Protein AF-A0A853ELP7-F1 (afdb_monomer)

Foldseek 3Di:
DDDDDPPDDPDQDQLVVLVVQLQVCLLVVVLVSNLVQADQFEWEAFLPDIAGGSVRVSVVSCVQCVPDDNQQQHKDFPDKDAAQVSQKMWTWIAGSQQWIKIKMFGDDPNHTRYIYIGTQGHDPDDPPDDPPPPDDQADLAKKKKWDKWFAPDVQLLVLCVVCVVVLLVVLVPQPFWPDWDWADDPPSRMIITITMGRHPVSVVVSVNVCSVDPNNVSNVVIHHPMDIDSHYDDDDDDPDDDDDDDDDDDDDDDDDDDDDDDDDDDPDPTDDD

Organism: NCBI:txid131109

Secondary structure (DSSP, 8-state):
--PPP--PPPPPPPHHHHHHHHHHHHHHT-HHHHHHTEEEEEEEEETTEEEESHHHHHHHHHHHHTT--TTTS-EEEEEEEE-TTSSEEEEEEEETTSEEEEEEEEEETTEEEEEEEEEEEE-----------SSS---TT-EEEEEEEE-SSHHHHHHHHHHHHHHHHHHHTSTTEEEEEEEE-SSTTEEEEEEEESSHHHHHHHHHHHHHSTHHHHTTTSEEEEEEE---PPPPPPPP--PPP------------PPPPPP----------

Mean predicted aligned error: 14.13 Å

Structure (mmCIF, N/CA/C/O backbone):
data_AF-A0A853ELP7-F1
#
_entry.id   AF-A0A853ELP7-F1
#
loop_
_atom_site.group_PDB
_atom_site.id
_atom_site.type_symbol
_atom_site.label_atom_id
_atom_site.label_alt_id
_atom_site.label_comp_id
_atom_site.label_asym_id
_atom_site.label_entity_id
_atom_site.label_seq_id
_atom_site.pdbx_PDB_ins_code
_atom_site.Cartn_x
_atom_site.Cartn_y
_atom_site.Cartn_z
_atom_site.occupancy
_atom_site.B_iso_or_equiv
_atom_site.auth_seq_id
_atom_site.auth_comp_id
_atom_site.auth_asym_id
_atom_site.auth_atom_id
_atom_site.pdbx_PDB_model_num
ATOM 1 N N . MET A 1 1 ? 35.596 -23.361 -41.566 1.00 39.16 1 MET A N 1
ATOM 2 C CA . MET A 1 1 ? 34.738 -23.694 -40.412 1.00 39.16 1 MET A CA 1
ATOM 3 C C . MET A 1 1 ? 34.966 -22.621 -39.365 1.00 39.16 1 MET A C 1
ATOM 5 O O . MET A 1 1 ? 35.951 -22.683 -38.646 1.00 39.16 1 MET A O 1
ATOM 9 N N . THR A 1 2 ? 34.142 -21.579 -39.369 1.00 35.91 2 THR A N 1
ATOM 10 C CA . THR A 1 2 ? 34.216 -20.472 -38.409 1.00 35.91 2 THR A CA 1
ATOM 11 C C . THR A 1 2 ? 33.105 -20.703 -37.395 1.00 35.91 2 THR A C 1
ATOM 13 O O . THR A 1 2 ? 31.931 -20.688 -37.756 1.00 35.91 2 THR A O 1
ATOM 16 N N . SER A 1 3 ? 33.486 -21.019 -36.158 1.00 33.31 3 SER A N 1
ATOM 17 C CA . SER A 1 3 ? 32.554 -21.233 -35.053 1.00 33.31 3 SER A CA 1
ATOM 18 C C . SER A 1 3 ? 31.931 -19.892 -34.674 1.00 33.31 3 SER A C 1
ATOM 20 O O . SER A 1 3 ? 32.649 -18.972 -34.288 1.00 33.31 3 SER A O 1
ATOM 22 N N . ALA A 1 4 ? 30.611 -19.772 -34.813 1.00 37.00 4 ALA A N 1
ATOM 23 C CA . ALA A 1 4 ? 29.868 -18.641 -34.280 1.00 37.00 4 ALA A CA 1
ATOM 24 C C . ALA A 1 4 ? 29.898 -18.720 -32.748 1.00 37.00 4 ALA A C 1
ATOM 26 O O . ALA A 1 4 ? 29.577 -19.759 -32.171 1.00 37.00 4 ALA A O 1
ATOM 27 N N . ALA A 1 5 ? 30.327 -17.637 -32.102 1.00 37.34 5 ALA A N 1
ATOM 28 C CA . ALA A 1 5 ? 30.176 -17.473 -30.669 1.00 37.34 5 ALA A CA 1
ATOM 29 C C . ALA A 1 5 ? 28.680 -17.354 -30.366 1.00 37.34 5 ALA A C 1
ATOM 31 O O . ALA A 1 5 ? 28.011 -16.441 -30.851 1.00 37.34 5 ALA A O 1
ATOM 32 N N . THR A 1 6 ? 28.156 -18.300 -29.596 1.00 34.22 6 THR A N 1
ATOM 33 C CA . THR A 1 6 ? 26.817 -18.219 -29.024 1.00 34.22 6 THR A CA 1
ATOM 34 C C . THR A 1 6 ? 26.806 -17.045 -28.051 1.00 34.22 6 THR A C 1
ATOM 36 O O . THR A 1 6 ? 27.344 -17.144 -26.951 1.00 34.22 6 THR A O 1
ATOM 39 N N . THR A 1 7 ? 26.241 -15.913 -28.466 1.00 34.28 7 THR A N 1
ATOM 40 C CA . THR A 1 7 ? 25.894 -14.823 -27.555 1.00 34.28 7 THR A CA 1
ATOM 41 C C . THR A 1 7 ? 24.811 -15.353 -26.622 1.00 34.28 7 THR A C 1
ATOM 43 O O . THR A 1 7 ? 23.655 -15.493 -27.015 1.00 34.28 7 THR A O 1
ATOM 46 N N . SER A 1 8 ? 25.199 -15.726 -25.405 1.00 34.41 8 SER A N 1
ATOM 47 C CA . SER A 1 8 ? 24.260 -15.973 -24.317 1.00 34.41 8 SER A CA 1
ATOM 48 C C . SER A 1 8 ? 23.460 -14.693 -24.082 1.00 34.41 8 SER A C 1
ATOM 50 O O . SER A 1 8 ? 24.053 -13.627 -23.898 1.00 34.41 8 SER A O 1
ATOM 52 N N . ALA A 1 9 ? 22.131 -14.796 -24.130 1.00 37.19 9 ALA A N 1
ATOM 53 C CA . ALA A 1 9 ? 21.238 -13.717 -23.729 1.00 37.19 9 ALA A CA 1
ATOM 54 C C . ALA A 1 9 ? 21.608 -13.246 -22.308 1.00 37.19 9 ALA A C 1
ATOM 56 O O . ALA A 1 9 ? 22.022 -14.085 -21.501 1.00 37.19 9 ALA A O 1
ATOM 57 N N . PRO A 1 10 ? 21.507 -11.940 -21.997 1.00 37.66 10 PRO A N 1
ATOM 58 C CA . PRO A 1 10 ? 21.734 -11.470 -20.639 1.00 37.66 10 PRO A CA 1
ATOM 59 C C . PRO A 1 10 ? 20.773 -12.208 -19.705 1.00 37.66 10 PRO A C 1
ATOM 61 O O . PRO A 1 10 ? 19.565 -12.227 -19.942 1.00 37.66 10 PRO A O 1
ATOM 64 N N . THR A 1 11 ? 21.321 -12.857 -18.679 1.00 42.28 11 THR A N 1
ATOM 65 C CA . THR A 1 11 ? 20.543 -13.373 -17.553 1.00 42.28 11 THR A CA 1
ATOM 66 C C . THR A 1 11 ? 19.727 -12.202 -17.012 1.00 42.28 11 THR A C 1
ATOM 68 O O . THR A 1 11 ? 20.311 -11.176 -16.665 1.00 42.28 11 THR A O 1
ATOM 71 N N . SER A 1 12 ? 18.396 -12.306 -17.022 1.00 54.56 12 SER A N 1
ATOM 72 C CA . SER A 1 12 ? 17.534 -11.289 -16.422 1.00 54.56 12 SER A CA 1
ATOM 73 C C . SER A 1 12 ? 17.956 -11.116 -14.966 1.00 54.56 12 SER A C 1
ATOM 75 O O . SER A 1 12 ? 17.992 -12.108 -14.237 1.00 54.56 12 SER A O 1
ATOM 77 N N . ALA A 1 13 ? 18.320 -9.896 -14.570 1.00 60.78 13 ALA A N 1
ATOM 78 C CA . ALA A 1 13 ? 18.604 -9.583 -13.174 1.00 60.78 13 ALA A CA 1
ATOM 79 C C . ALA A 1 13 ? 17.407 -9.998 -12.311 1.00 60.78 13 ALA A C 1
ATOM 81 O O . ALA A 1 13 ? 16.256 -9.873 -12.751 1.00 60.78 13 ALA A O 1
ATOM 82 N N . ALA A 1 14 ? 17.680 -10.519 -11.116 1.00 73.62 14 ALA A N 1
ATOM 83 C CA . ALA A 1 14 ? 16.609 -10.910 -10.212 1.00 73.62 14 ALA A CA 1
ATOM 84 C C . ALA A 1 14 ? 15.784 -9.654 -9.855 1.00 73.62 14 ALA A C 1
ATOM 86 O O . ALA A 1 14 ? 16.357 -8.585 -9.645 1.00 73.62 14 ALA A O 1
ATOM 87 N N . PRO A 1 15 ? 14.450 -9.729 -9.775 1.00 77.12 15 PRO A N 1
ATOM 88 C CA . PRO A 1 15 ? 13.584 -8.599 -9.435 1.00 77.12 15 PRO A CA 1
ATOM 89 C C . PRO A 1 15 ? 13.995 -7.824 -8.177 1.00 77.12 15 PRO A C 1
ATOM 91 O O . PRO A 1 15 ? 13.886 -6.601 -8.165 1.00 77.12 15 PRO A O 1
ATOM 94 N N . LEU A 1 16 ? 14.566 -8.487 -7.166 1.00 76.19 16 LEU A N 1
ATOM 95 C CA . LEU A 1 16 ? 15.151 -7.805 -6.004 1.00 76.19 16 LEU A CA 1
ATOM 96 C C . LEU A 1 16 ? 16.396 -6.968 -6.346 1.00 76.19 16 LEU A C 1
ATOM 98 O O . LEU A 1 16 ? 16.532 -5.874 -5.817 1.00 76.19 16 LEU A O 1
ATOM 102 N N . GLU A 1 17 ? 17.260 -7.410 -7.263 1.00 84.38 17 GLU A N 1
ATOM 103 C CA . GLU A 1 17 ? 18.430 -6.629 -7.707 1.00 84.38 17 GLU A CA 1
ATOM 104 C C . GLU A 1 17 ? 18.007 -5.359 -8.461 1.00 84.38 17 GLU A C 1
ATOM 106 O O . GLU A 1 17 ? 18.649 -4.314 -8.353 1.00 84.38 17 GLU A O 1
ATOM 111 N N . ILE A 1 18 ? 16.907 -5.437 -9.217 1.00 85.88 18 ILE A N 1
ATOM 112 C CA . ILE A 1 18 ? 16.335 -4.283 -9.925 1.00 85.88 18 ILE A CA 1
ATOM 113 C C . ILE A 1 18 ? 15.770 -3.277 -8.929 1.00 85.88 18 ILE A C 1
ATOM 115 O O . ILE A 1 18 ? 15.974 -2.077 -9.099 1.00 85.88 18 ILE A O 1
ATOM 119 N N . LEU A 1 19 ? 15.093 -3.754 -7.883 1.00 86.12 19 LEU A N 1
ATOM 120 C CA . LEU A 1 19 ? 14.586 -2.893 -6.820 1.00 86.12 19 LEU A CA 1
ATOM 121 C C . LEU A 1 19 ? 15.711 -2.293 -5.980 1.00 86.12 19 LEU A C 1
ATOM 123 O O . LEU A 1 19 ? 15.657 -1.106 -5.686 1.00 86.12 19 LEU A O 1
ATOM 127 N N . ASP A 1 20 ? 16.768 -3.046 -5.677 1.00 86.94 20 ASP A N 1
ATOM 128 C CA . ASP A 1 20 ? 17.953 -2.503 -5.006 1.00 86.94 20 ASP A CA 1
ATOM 129 C C . ASP A 1 20 ? 18.568 -1.354 -5.822 1.00 86.94 20 ASP A C 1
ATOM 131 O O . ASP A 1 20 ? 18.833 -0.278 -5.283 1.00 86.94 20 ASP A O 1
ATOM 135 N N . ALA A 1 21 ? 18.732 -1.536 -7.139 1.00 88.94 21 ALA A N 1
ATOM 136 C CA . ALA A 1 21 ? 19.232 -0.487 -8.028 1.00 88.94 21 ALA A CA 1
ATOM 137 C C . ALA A 1 21 ? 18.281 0.721 -8.106 1.00 88.94 21 ALA A C 1
ATOM 139 O O . ALA A 1 21 ? 18.737 1.867 -8.049 1.00 88.94 21 ALA A O 1
ATOM 140 N N . LEU A 1 22 ? 16.971 0.471 -8.201 1.00 91.75 22 LEU A N 1
ATOM 141 C CA . LEU A 1 22 ? 15.935 1.503 -8.205 1.00 91.75 22 LEU A CA 1
ATOM 142 C C . LEU A 1 22 ? 15.987 2.335 -6.917 1.00 91.75 22 LEU A C 1
ATOM 144 O O . LEU A 1 22 ? 16.034 3.561 -6.990 1.00 91.75 22 LEU A O 1
ATOM 148 N N . PHE A 1 23 ? 16.030 1.687 -5.751 1.00 90.81 23 PHE A N 1
ATOM 149 C CA . PHE A 1 23 ? 16.000 2.346 -4.445 1.00 90.81 23 PHE A CA 1
ATOM 150 C C . PHE A 1 23 ? 17.295 3.067 -4.107 1.00 90.81 23 PHE A C 1
ATOM 152 O O . PHE A 1 23 ? 17.252 4.128 -3.484 1.00 90.81 23 PHE A O 1
ATOM 159 N N . GLU A 1 24 ? 18.449 2.529 -4.502 1.00 90.31 24 GLU A N 1
ATOM 160 C CA . GLU A 1 24 ? 19.722 3.244 -4.386 1.00 90.31 24 GLU A CA 1
ATOM 161 C C . GLU A 1 24 ? 19.703 4.511 -5.244 1.00 90.31 24 GLU A C 1
ATOM 163 O O . GLU A 1 24 ? 20.002 5.602 -4.748 1.00 90.31 24 GLU A O 1
ATOM 168 N N . ALA A 1 25 ? 19.270 4.398 -6.505 1.00 91.25 25 ALA A N 1
ATOM 169 C CA . ALA A 1 25 ? 19.142 5.542 -7.399 1.00 91.25 25 ALA A CA 1
ATOM 170 C C . ALA A 1 25 ? 18.138 6.571 -6.861 1.00 91.25 25 ALA A C 1
ATOM 172 O O . ALA A 1 25 ? 18.422 7.772 -6.850 1.00 91.25 25 ALA A O 1
ATOM 173 N N . GLU A 1 26 ? 16.995 6.116 -6.348 1.00 91.19 26 GLU A N 1
ATOM 174 C CA . GLU A 1 26 ? 15.996 6.984 -5.745 1.00 91.19 26 GLU A CA 1
ATOM 175 C C . GLU A 1 26 ? 16.557 7.704 -4.526 1.00 91.19 26 GLU A C 1
ATOM 177 O O . GLU A 1 26 ? 16.551 8.933 -4.503 1.00 91.19 26 GLU A O 1
ATOM 182 N N . ASN A 1 27 ? 17.104 6.985 -3.546 1.00 87.81 27 ASN A N 1
ATOM 183 C CA . ASN A 1 27 ? 17.685 7.566 -2.337 1.00 87.81 27 ASN A CA 1
ATOM 184 C C . ASN A 1 27 ? 18.850 8.526 -2.632 1.00 87.81 27 ASN A C 1
ATOM 186 O O . ASN A 1 27 ? 19.061 9.488 -1.884 1.00 87.81 27 ASN A O 1
ATOM 190 N N . ALA A 1 28 ? 19.619 8.278 -3.696 1.00 89.88 28 ALA A N 1
ATOM 191 C CA . ALA A 1 28 ? 20.679 9.160 -4.184 1.00 89.88 28 ALA A CA 1
ATOM 192 C C . ALA A 1 28 ? 20.157 10.348 -5.012 1.00 89.88 28 ALA A C 1
ATOM 194 O O . ALA A 1 28 ? 20.920 11.268 -5.310 1.00 89.88 28 ALA A O 1
ATOM 195 N N . ARG A 1 29 ? 18.865 10.347 -5.369 1.00 90.38 29 ARG A N 1
ATOM 196 C CA . ARG A 1 29 ? 18.237 11.286 -6.313 1.00 90.38 29 ARG A CA 1
ATOM 197 C C . ARG A 1 29 ? 18.915 11.268 -7.686 1.00 90.38 29 ARG A C 1
ATOM 199 O O . ARG A 1 29 ? 18.911 12.271 -8.405 1.00 90.38 29 ARG A O 1
ATOM 206 N N . ASP A 1 30 ? 19.471 10.119 -8.060 1.00 93.69 30 ASP A N 1
ATOM 207 C CA . ASP A 1 30 ? 20.011 9.859 -9.386 1.00 93.69 30 ASP A CA 1
ATOM 208 C C . ASP A 1 30 ? 18.866 9.488 -10.332 1.00 93.69 30 ASP A C 1
ATOM 210 O O . ASP A 1 30 ? 18.506 8.332 -10.546 1.00 93.69 30 ASP A O 1
ATOM 214 N N . TRP A 1 31 ? 18.255 10.523 -10.896 1.00 93.69 31 TRP A N 1
ATOM 215 C CA . TRP A 1 31 ? 17.110 10.379 -11.787 1.00 93.69 31 TRP A CA 1
ATOM 216 C C . TRP A 1 31 ? 17.433 9.692 -13.113 1.00 93.69 31 TRP A C 1
ATOM 218 O O . TRP A 1 31 ? 16.509 9.238 -13.785 1.00 93.69 31 TRP A O 1
ATOM 228 N N . GLU A 1 32 ? 18.700 9.679 -13.525 1.00 95.19 32 GLU A N 1
ATOM 229 C CA . GLU A 1 32 ? 19.124 9.014 -14.755 1.00 95.19 32 GLU A CA 1
ATOM 230 C C . GLU A 1 32 ? 19.253 7.510 -14.514 1.00 95.19 32 GLU A C 1
ATOM 232 O O . GLU A 1 32 ? 18.651 6.727 -15.252 1.00 95.19 32 GLU A O 1
ATOM 237 N N . ALA A 1 33 ? 19.931 7.117 -13.431 1.00 93.12 33 ALA A N 1
ATOM 238 C CA . ALA A 1 33 ? 20.008 5.722 -13.006 1.00 93.12 33 ALA A CA 1
ATOM 239 C C . ALA A 1 33 ? 18.621 5.149 -12.671 1.00 93.12 33 ALA A C 1
ATOM 241 O O . ALA A 1 33 ? 18.291 4.042 -13.097 1.00 93.12 33 ALA A O 1
ATOM 242 N N . LEU A 1 34 ? 17.765 5.931 -12.003 1.00 94.19 34 LEU A N 1
ATOM 243 C CA . LEU A 1 34 ? 16.391 5.527 -11.710 1.00 94.19 34 LEU A CA 1
ATOM 244 C C . LEU A 1 34 ? 15.602 5.288 -13.001 1.00 94.19 34 LEU A C 1
ATOM 246 O O . LEU A 1 34 ? 14.959 4.255 -13.148 1.00 94.19 34 LEU A O 1
ATOM 250 N N . ALA A 1 35 ? 15.685 6.206 -13.971 1.00 95.00 35 ALA A N 1
ATOM 251 C CA . ALA A 1 35 ? 14.987 6.062 -15.248 1.00 95.00 35 ALA A CA 1
ATOM 252 C C . ALA A 1 35 ? 15.437 4.824 -16.040 1.00 95.00 35 ALA A C 1
ATOM 254 O O . ALA A 1 35 ? 14.626 4.252 -16.768 1.00 95.00 35 ALA A O 1
ATOM 255 N N . ALA A 1 36 ? 16.700 4.409 -15.901 1.00 95.50 36 ALA A N 1
ATOM 256 C CA . ALA A 1 36 ? 17.236 3.213 -16.547 1.00 95.50 36 ALA A CA 1
ATOM 257 C C . ALA A 1 36 ? 16.626 1.909 -16.004 1.00 95.50 36 ALA A C 1
ATOM 259 O O . ALA A 1 36 ? 16.637 0.904 -16.708 1.00 95.50 36 ALA A O 1
ATOM 260 N N . CYS A 1 37 ? 16.056 1.938 -14.796 1.00 93.88 37 CYS A N 1
ATOM 261 C CA . CYS A 1 37 ? 15.364 0.800 -14.194 1.00 93.88 37 CYS A CA 1
ATOM 262 C C . CYS A 1 37 ? 13.897 0.685 -14.650 1.00 93.88 37 CYS A C 1
ATOM 264 O O . CYS A 1 37 ? 13.243 -0.311 -14.350 1.00 93.88 37 CYS A O 1
ATOM 266 N N . LEU A 1 38 ? 13.350 1.682 -15.359 1.00 95.94 38 LEU A N 1
ATOM 267 C CA . LEU A 1 38 ? 11.923 1.753 -15.687 1.00 95.94 38 LEU A CA 1
ATOM 268 C C . LEU A 1 38 ? 11.604 1.142 -17.053 1.00 95.94 38 LEU A C 1
ATOM 270 O O . LEU A 1 38 ? 12.189 1.500 -18.077 1.00 95.94 38 LEU A O 1
ATOM 274 N N . HIS A 1 39 ? 10.576 0.298 -17.096 1.00 96.31 39 HIS A N 1
ATOM 275 C CA . HIS A 1 39 ? 10.031 -0.212 -18.347 1.00 96.31 39 HIS A CA 1
ATOM 276 C C . HIS A 1 39 ? 9.416 0.946 -19.173 1.00 96.31 39 HIS A C 1
ATOM 278 O O . HIS A 1 39 ? 8.801 1.852 -18.601 1.00 96.31 39 HIS A O 1
ATOM 284 N N . PRO A 1 40 ? 9.487 0.945 -20.523 1.00 96.25 40 PRO A N 1
ATOM 285 C CA . PRO A 1 40 ? 8.884 1.999 -21.359 1.00 96.25 40 PRO A CA 1
ATOM 286 C C . PRO A 1 40 ? 7.388 2.247 -21.100 1.00 96.25 40 PRO A C 1
ATOM 288 O O . PRO A 1 40 ? 6.894 3.367 -21.226 1.00 96.25 40 PRO A O 1
ATOM 291 N N . GLU A 1 41 ? 6.684 1.189 -20.711 1.00 95.62 41 GLU A N 1
ATOM 292 C CA . GLU A 1 41 ? 5.268 1.172 -20.320 1.00 95.62 41 GLU A CA 1
ATOM 293 C C . GLU A 1 41 ? 5.071 1.087 -18.794 1.00 95.62 41 GLU A C 1
ATOM 295 O O . GLU A 1 41 ? 4.090 0.500 -18.345 1.00 95.62 41 GLU A O 1
ATOM 300 N N . VAL A 1 42 ? 6.013 1.601 -17.993 1.00 96.44 42 VAL A N 1
ATOM 301 C CA . VAL A 1 42 ? 5.888 1.589 -16.528 1.00 96.44 42 VAL A CA 1
ATOM 302 C C . VAL A 1 42 ? 4.601 2.281 -16.076 1.00 96.44 42 VAL A C 1
ATOM 304 O O . VAL A 1 42 ? 4.222 3.333 -16.608 1.00 96.44 42 VAL A O 1
ATOM 307 N N . GLU A 1 43 ? 3.938 1.700 -15.083 1.00 95.38 43 GLU A N 1
ATOM 308 C CA . GLU A 1 43 ? 2.751 2.266 -14.452 1.00 95.38 43 GLU A CA 1
ATOM 309 C C . GLU A 1 43 ? 2.942 2.343 -12.939 1.00 95.38 43 GLU A C 1
ATOM 311 O O . GLU A 1 43 ? 3.184 1.325 -12.307 1.00 95.38 43 GLU A O 1
ATOM 316 N N . TRP A 1 44 ? 2.780 3.523 -12.353 1.00 92.12 44 TRP A N 1
ATOM 317 C CA . TRP A 1 44 ? 2.762 3.697 -10.901 1.00 92.12 44 TRP A CA 1
ATOM 318 C C . TRP A 1 44 ? 1.374 4.118 -10.452 1.00 92.12 44 TRP A C 1
ATOM 320 O O . TRP A 1 44 ? 0.838 5.113 -10.943 1.00 92.12 44 TRP A O 1
ATOM 330 N N . SER A 1 45 ? 0.781 3.341 -9.555 1.00 82.75 45 SER A N 1
ATOM 331 C CA . SER A 1 45 ? -0.531 3.601 -8.976 1.00 82.75 45 SER A CA 1
ATOM 332 C C . SER A 1 45 ? -0.380 4.029 -7.522 1.00 82.75 45 SER A C 1
ATOM 334 O O . SER A 1 45 ? 0.077 3.247 -6.695 1.00 82.75 45 SER A O 1
ATOM 336 N N . ILE A 1 46 ? -0.832 5.241 -7.211 1.00 77.25 46 ILE A N 1
ATOM 337 C CA . ILE A 1 46 ? -0.867 5.780 -5.850 1.00 77.25 46 ILE A CA 1
ATOM 338 C C . ILE A 1 46 ? -2.272 6.300 -5.547 1.00 77.25 46 ILE A C 1
ATOM 340 O O . ILE A 1 46 ? -2.779 7.236 -6.178 1.00 77.25 46 ILE A O 1
ATOM 344 N N . GLY A 1 47 ? -2.948 5.651 -4.597 1.00 69.81 47 GLY A N 1
ATOM 345 C CA . GLY A 1 47 ? -4.367 5.890 -4.332 1.00 69.81 47 GLY A CA 1
ATOM 346 C C . GLY A 1 47 ? -5.220 5.705 -5.595 1.00 69.81 47 GLY A C 1
ATOM 347 O O . GLY A 1 47 ? -5.308 4.612 -6.145 1.00 69.81 47 GLY A O 1
ATOM 348 N N . THR A 1 48 ? -5.861 6.778 -6.066 1.00 65.88 48 THR A N 1
ATOM 349 C CA . THR A 1 48 ? -6.665 6.781 -7.307 1.00 65.88 48 THR A CA 1
ATOM 350 C C . THR A 1 48 ? -5.911 7.311 -8.528 1.00 65.88 48 THR A C 1
ATOM 352 O O . THR A 1 48 ? -6.472 7.373 -9.624 1.00 65.88 48 THR A O 1
ATOM 355 N N . GLN A 1 49 ? -4.660 7.739 -8.354 1.00 76.81 49 GLN A N 1
ATOM 356 C CA . GLN A 1 49 ? -3.841 8.296 -9.422 1.00 76.81 49 GLN A CA 1
ATOM 357 C C . GLN A 1 49 ? -3.012 7.201 -10.075 1.00 76.81 49 GLN A C 1
ATOM 359 O O . GLN A 1 49 ? -2.533 6.291 -9.406 1.00 76.81 49 GLN A O 1
ATOM 364 N N . VAL A 1 50 ? -2.814 7.328 -11.387 1.00 85.44 50 VAL A N 1
ATOM 365 C CA . VAL A 1 50 ? -1.929 6.442 -12.137 1.00 85.44 50 VAL A CA 1
ATOM 366 C C . VAL A 1 50 ? -0.992 7.2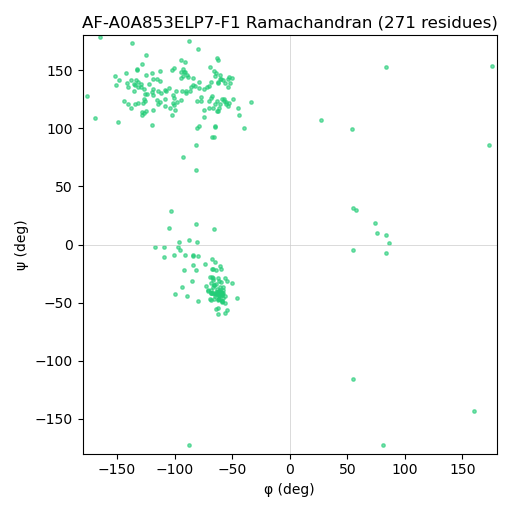71 -13.010 1.00 85.44 50 VAL A C 1
ATOM 368 O O . VAL A 1 50 ? -1.437 8.059 -13.847 1.00 85.44 50 VAL A O 1
ATOM 371 N N . VAL A 1 51 ? 0.309 7.095 -12.809 1.00 90.94 51 VAL A N 1
ATOM 372 C CA . VAL A 1 51 ? 1.391 7.721 -13.570 1.00 90.94 51 VAL A CA 1
ATOM 373 C C . VAL A 1 51 ? 1.885 6.725 -14.614 1.00 90.94 51 VAL A C 1
ATOM 375 O O . VAL A 1 51 ? 2.103 5.558 -14.304 1.00 90.94 51 VAL A O 1
ATOM 378 N N . ARG A 1 52 ? 2.040 7.167 -15.869 1.00 96.06 52 ARG A N 1
ATOM 379 C CA . ARG A 1 52 ? 2.410 6.289 -16.990 1.00 96.06 52 ARG A CA 1
ATOM 380 C C . ARG A 1 52 ? 3.662 6.764 -17.711 1.00 96.06 52 ARG A C 1
ATOM 382 O O . ARG A 1 52 ? 3.727 7.910 -18.159 1.00 96.06 52 ARG A O 1
ATOM 389 N N . GLY A 1 53 ? 4.598 5.842 -17.894 1.00 96.50 53 GLY A N 1
ATOM 390 C CA . GLY A 1 53 ? 5.830 6.020 -18.647 1.00 96.50 53 GLY A CA 1
ATOM 391 C C . GLY A 1 53 ? 6.973 6.665 -17.842 1.00 96.50 53 GLY A C 1
ATOM 392 O O . GLY A 1 53 ? 6.723 7.482 -16.947 1.00 96.50 53 GLY A O 1
ATOM 393 N N . PRO A 1 54 ? 8.244 6.384 -18.202 1.00 95.94 54 PRO A N 1
ATOM 394 C CA . PRO A 1 54 ? 9.410 6.761 -17.393 1.00 95.94 54 PRO A CA 1
ATOM 395 C C . PRO A 1 54 ? 9.534 8.262 -17.112 1.00 95.94 54 PRO A C 1
ATOM 397 O O . PRO A 1 54 ? 9.868 8.684 -16.009 1.00 95.94 54 PRO A O 1
ATOM 400 N N . ARG A 1 55 ? 9.222 9.107 -18.105 1.00 95.88 55 ARG A N 1
ATOM 401 C CA . ARG A 1 55 ? 9.325 10.569 -17.956 1.00 95.88 55 ARG A CA 1
ATOM 402 C C . ARG A 1 55 ? 8.350 11.120 -16.920 1.00 95.88 55 ARG A C 1
ATOM 404 O O . ARG A 1 55 ? 8.727 12.002 -16.155 1.00 95.88 55 ARG A O 1
ATOM 411 N N . ALA A 1 56 ? 7.108 10.635 -16.923 1.00 94.50 56 ALA A N 1
ATOM 412 C CA . ALA A 1 56 ? 6.089 11.090 -15.983 1.00 94.50 56 ALA A CA 1
ATOM 413 C C . ALA A 1 56 ? 6.393 10.584 -14.569 1.00 94.50 56 ALA A C 1
ATOM 415 O O . ALA A 1 56 ? 6.266 11.353 -13.619 1.00 94.50 56 ALA A O 1
ATOM 416 N N . TYR A 1 57 ? 6.865 9.338 -14.463 1.00 94.50 57 TYR A N 1
ATOM 417 C CA . TYR A 1 57 ? 7.313 8.721 -13.217 1.00 94.50 57 TYR A CA 1
ATOM 418 C C . TYR A 1 57 ? 8.414 9.562 -12.545 1.00 94.50 57 TYR A C 1
ATOM 420 O O . TYR A 1 57 ? 8.214 10.113 -11.464 1.00 94.50 57 TYR A O 1
ATOM 428 N N . VAL A 1 58 ? 9.533 9.796 -13.243 1.00 93.81 58 VAL A N 1
ATOM 429 C CA . VAL A 1 58 ? 10.661 10.591 -12.719 1.00 93.81 58 VAL A CA 1
ATOM 430 C C . VAL A 1 58 ? 10.247 12.030 -12.407 1.00 93.81 58 VAL A C 1
ATOM 432 O O . VAL A 1 58 ? 10.671 12.609 -11.408 1.00 93.81 58 VAL A O 1
ATOM 435 N N . HIS A 1 59 ? 9.423 12.645 -13.263 1.00 92.44 59 HIS A N 1
ATOM 436 C CA . HIS A 1 59 ? 8.938 14.003 -13.025 1.00 92.44 59 HIS A CA 1
ATOM 437 C C . HIS A 1 59 ? 8.136 14.098 -11.724 1.00 92.44 59 HIS A C 1
ATOM 439 O O . HIS A 1 59 ? 8.305 15.060 -10.974 1.00 92.44 59 HIS A O 1
ATOM 445 N N . ARG A 1 60 ? 7.298 13.096 -11.446 1.00 89.69 60 ARG A N 1
ATOM 446 C CA . ARG A 1 60 ? 6.486 13.037 -10.234 1.00 89.69 60 ARG A CA 1
ATOM 447 C C . ARG A 1 60 ? 7.350 12.885 -8.981 1.00 89.69 60 ARG A C 1
ATOM 449 O O . ARG A 1 60 ? 7.177 13.681 -8.061 1.00 89.69 60 ARG A O 1
ATOM 456 N N . LEU A 1 61 ? 8.324 11.972 -8.979 1.00 88.19 61 LEU A N 1
ATOM 457 C CA . LEU A 1 61 ? 9.277 11.834 -7.866 1.00 88.19 61 LEU A CA 1
ATOM 458 C C . LEU A 1 61 ? 10.063 13.129 -7.614 1.00 88.19 61 LEU A C 1
ATOM 460 O O . LEU A 1 61 ? 10.205 13.574 -6.478 1.00 88.19 61 LEU A O 1
ATOM 464 N N . ARG A 1 62 ? 10.512 13.816 -8.673 1.00 88.62 62 ARG A N 1
ATOM 465 C CA . ARG A 1 62 ? 11.188 15.119 -8.534 1.00 88.62 62 ARG A CA 1
ATOM 466 C C . ARG A 1 62 ? 10.312 16.176 -7.865 1.00 88.62 62 ARG A C 1
ATOM 468 O O . ARG A 1 62 ? 10.819 16.954 -7.063 1.00 88.62 62 ARG A O 1
ATOM 475 N N . GLN A 1 63 ? 9.023 16.231 -8.204 1.00 85.62 63 GLN A N 1
ATOM 476 C CA . GLN A 1 63 ? 8.086 17.162 -7.568 1.00 85.62 63 GLN A CA 1
ATOM 477 C C . GLN A 1 63 ? 7.926 16.872 -6.074 1.00 85.62 63 GLN A C 1
ATOM 479 O O . GLN A 1 63 ? 7.847 17.817 -5.292 1.00 85.62 63 GLN A O 1
ATOM 484 N N . PHE A 1 64 ? 7.915 15.594 -5.687 1.00 76.44 64 PHE A N 1
ATOM 485 C CA . PHE A 1 64 ? 7.856 15.177 -4.289 1.00 76.44 64 PHE A CA 1
ATOM 486 C C . PHE A 1 64 ? 9.108 15.621 -3.517 1.00 76.44 64 PHE A C 1
ATOM 488 O O . PHE A 1 64 ? 9.020 16.373 -2.544 1.00 76.44 64 PHE A O 1
ATOM 495 N N . TYR A 1 65 ? 10.292 15.245 -4.003 1.00 80.19 65 TYR A N 1
ATOM 496 C CA . TYR A 1 65 ? 11.538 15.502 -3.281 1.00 80.19 65 TYR A CA 1
ATOM 497 C C . TYR A 1 65 ? 11.998 16.962 -3.298 1.00 80.19 65 TYR A C 1
ATOM 499 O O . TYR A 1 65 ? 12.777 17.355 -2.433 1.00 80.19 65 TYR A O 1
ATOM 507 N N . ALA A 1 66 ? 11.481 17.803 -4.201 1.00 76.19 66 ALA A N 1
ATOM 508 C CA . ALA A 1 66 ? 11.787 19.236 -4.225 1.00 76.19 66 ALA A CA 1
ATOM 509 C C . ALA A 1 66 ? 11.384 19.987 -2.934 1.00 76.19 66 ALA A C 1
ATOM 511 O O . ALA A 1 66 ? 11.882 21.088 -2.698 1.00 76.19 66 ALA A O 1
ATOM 512 N N . GLY A 1 67 ? 10.491 19.419 -2.110 1.00 63.97 67 GLY A N 1
ATOM 513 C CA . GLY A 1 67 ? 10.036 20.006 -0.843 1.00 63.97 67 GLY A CA 1
ATOM 514 C C . GLY A 1 67 ? 10.529 19.307 0.432 1.00 63.97 67 GLY A C 1
ATOM 515 O O . GLY A 1 67 ? 10.186 19.760 1.527 1.00 63.97 67 GLY A O 1
ATOM 516 N N . ALA A 1 68 ? 11.292 18.215 0.325 1.00 62.25 68 ALA A N 1
ATOM 517 C CA . ALA A 1 68 ? 11.648 17.366 1.464 1.00 62.25 68 ALA A CA 1
ATOM 518 C C . ALA A 1 68 ? 12.965 17.802 2.145 1.00 62.25 68 ALA A C 1
ATOM 520 O O . ALA A 1 68 ? 13.871 18.319 1.498 1.00 62.25 68 ALA A O 1
ATOM 521 N N . LYS A 1 69 ? 13.088 17.597 3.468 1.00 55.88 69 LYS A N 1
ATOM 522 C CA . LYS A 1 69 ? 14.350 17.798 4.213 1.00 55.88 69 LYS A CA 1
ATOM 523 C C . LYS A 1 69 ? 15.197 16.518 4.144 1.00 55.88 69 LYS A C 1
ATOM 525 O O . LYS A 1 69 ? 14.681 15.440 4.435 1.00 55.88 69 LYS A O 1
ATOM 530 N N . ASP A 1 70 ? 16.486 16.646 3.820 1.00 57.88 70 ASP A N 1
ATOM 531 C CA . ASP A 1 70 ? 17.371 15.554 3.367 1.00 57.88 70 ASP A CA 1
ATOM 532 C C . ASP A 1 70 ? 17.311 14.244 4.176 1.00 57.88 70 ASP A C 1
ATOM 534 O O . ASP A 1 70 ? 17.187 13.172 3.585 1.00 57.88 70 ASP A O 1
ATOM 538 N N . SER A 1 71 ? 17.335 14.2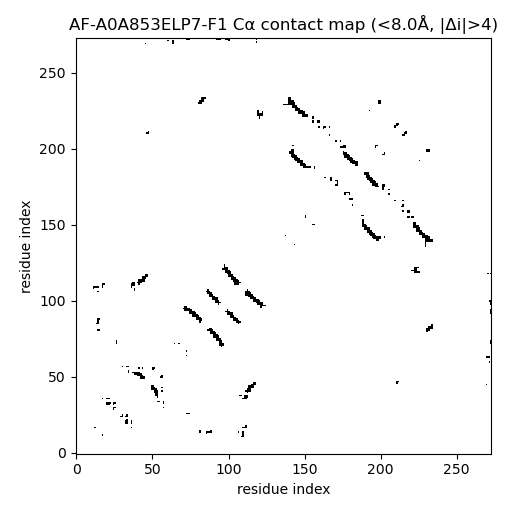87 5.513 1.00 50.31 71 SER A N 1
ATOM 539 C CA . SER A 1 71 ? 17.398 13.070 6.343 1.00 50.31 71 SER A CA 1
ATOM 540 C C . SER A 1 71 ? 16.058 12.358 6.560 1.00 50.31 71 SER A C 1
ATOM 542 O O . SER A 1 71 ? 16.059 11.170 6.857 1.00 50.31 71 SER A O 1
ATOM 544 N N . ALA A 1 72 ? 14.925 13.053 6.408 1.00 56.41 72 ALA A N 1
ATOM 545 C CA . ALA A 1 72 ? 13.589 12.453 6.521 1.00 56.41 72 ALA A CA 1
ATOM 546 C C . ALA A 1 72 ? 13.128 11.800 5.208 1.00 56.41 72 ALA A C 1
ATOM 548 O O . ALA A 1 72 ? 12.215 10.991 5.220 1.00 56.41 72 ALA A O 1
ATOM 549 N N . SER A 1 73 ? 13.769 12.151 4.088 1.00 67.25 73 SER A N 1
ATOM 550 C CA . SER A 1 73 ? 13.337 11.763 2.740 1.00 67.25 73 SER A CA 1
ATOM 551 C C . SER A 1 73 ? 13.938 10.453 2.223 1.00 67.25 73 SER A C 1
ATOM 553 O O . SER A 1 73 ? 13.569 9.994 1.146 1.00 67.25 73 SER A O 1
ATOM 555 N N . ARG A 1 74 ? 14.920 9.886 2.934 1.00 80.12 74 ARG A N 1
ATOM 556 C CA . ARG A 1 74 ? 15.507 8.590 2.580 1.00 80.12 74 ARG A CA 1
ATOM 557 C C . ARG A 1 74 ? 14.713 7.476 3.232 1.00 80.12 74 ARG A C 1
ATOM 559 O O . ARG A 1 74 ? 14.309 7.609 4.388 1.00 80.12 74 ARG A O 1
ATOM 566 N N . PHE A 1 75 ? 14.593 6.367 2.523 1.00 83.62 75 PHE A N 1
ATOM 567 C CA . PHE A 1 75 ? 13.923 5.169 2.998 1.00 83.62 75 PHE A CA 1
ATOM 568 C C . PHE A 1 75 ? 14.832 3.951 2.925 1.00 83.62 75 PHE A C 1
ATOM 570 O O . PHE A 1 75 ? 15.869 3.940 2.259 1.00 83.62 75 PHE A O 1
ATOM 577 N N . ARG A 1 76 ? 14.435 2.911 3.649 1.00 80.75 76 ARG A N 1
ATOM 578 C CA . ARG A 1 76 ? 15.065 1.594 3.621 1.00 80.75 76 ARG A CA 1
ATOM 579 C C . ARG A 1 76 ? 13.999 0.523 3.487 1.00 80.75 76 ARG A C 1
ATOM 581 O O . ARG A 1 76 ? 12.901 0.671 4.028 1.00 80.75 76 ARG A O 1
ATOM 588 N N . ILE A 1 77 ? 14.366 -0.583 2.852 1.00 77.38 77 ILE A N 1
ATOM 589 C CA . ILE A 1 77 ? 13.563 -1.799 2.905 1.00 77.38 77 ILE A CA 1
ATOM 590 C C . ILE A 1 77 ? 13.522 -2.266 4.359 1.00 77.38 77 ILE A C 1
ATOM 592 O O . ILE A 1 77 ? 14.547 -2.472 5.015 1.00 77.38 77 ILE A O 1
ATOM 596 N N . HIS A 1 78 ? 12.312 -2.401 4.876 1.00 71.75 78 HIS A N 1
ATOM 597 C CA . HIS A 1 78 ? 12.046 -3.022 6.157 1.00 71.75 78 HIS A CA 1
ATOM 598 C C . HIS A 1 78 ? 11.822 -4.526 5.997 1.00 71.75 78 HIS A C 1
ATOM 600 O O . HIS A 1 78 ? 12.370 -5.327 6.750 1.00 71.75 78 HIS A O 1
ATOM 606 N N . GLN A 1 79 ? 11.037 -4.897 4.988 1.00 69.81 79 GLN A N 1
ATOM 607 C CA . GLN A 1 79 ? 10.738 -6.274 4.626 1.00 69.81 79 GLN A CA 1
ATOM 608 C C . GLN A 1 79 ? 10.536 -6.339 3.114 1.00 69.81 79 GLN A C 1
ATOM 610 O O . GLN A 1 79 ? 9.954 -5.424 2.545 1.00 69.81 79 GLN A O 1
ATOM 615 N N . ALA A 1 80 ? 11.003 -7.405 2.470 1.00 72.25 80 ALA A N 1
ATOM 616 C CA . ALA A 1 80 ? 10.739 -7.680 1.062 1.00 72.25 80 ALA A CA 1
ATOM 617 C C . ALA A 1 80 ? 10.333 -9.142 0.900 1.00 72.25 80 ALA A C 1
ATOM 619 O O . ALA A 1 80 ? 10.870 -10.019 1.582 1.00 72.25 80 ALA A O 1
ATOM 620 N N . ILE A 1 81 ? 9.375 -9.397 0.017 1.00 68.50 81 ILE A N 1
ATOM 621 C CA . ILE A 1 81 ? 8.906 -10.736 -0.310 1.00 68.50 81 ILE A CA 1
ATOM 622 C C . ILE A 1 81 ? 8.652 -10.815 -1.811 1.00 68.50 81 ILE A C 1
ATOM 624 O O . ILE A 1 81 ? 7.840 -10.061 -2.338 1.00 68.50 81 ILE A O 1
ATOM 628 N N . ALA A 1 82 ? 9.342 -11.721 -2.494 1.00 68.56 82 ALA A N 1
ATOM 629 C CA . ALA A 1 82 ? 9.148 -11.979 -3.916 1.00 68.56 82 ALA A CA 1
ATOM 630 C C . ALA A 1 82 ? 8.176 -13.148 -4.127 1.00 68.56 82 ALA A C 1
ATOM 632 O O . ALA A 1 82 ? 8.132 -14.073 -3.315 1.00 68.56 82 ALA A O 1
ATOM 633 N N . SER A 1 83 ? 7.419 -13.116 -5.223 1.00 65.31 83 SER A N 1
ATOM 634 C CA . SER A 1 83 ? 6.758 -14.298 -5.765 1.00 65.31 83 SER A CA 1
ATOM 635 C C . SER A 1 83 ? 7.807 -15.324 -6.203 1.00 65.31 83 SER A C 1
ATOM 637 O O . SER A 1 83 ? 8.966 -15.000 -6.432 1.00 65.31 83 SER A O 1
ATOM 639 N N . ASP A 1 84 ? 7.410 -16.581 -6.345 1.00 59.09 84 ASP A N 1
ATOM 640 C CA . ASP A 1 84 ? 8.323 -17.661 -6.753 1.00 59.09 84 ASP A CA 1
ATOM 641 C C . ASP A 1 84 ? 8.864 -17.544 -8.180 1.00 59.09 84 ASP A C 1
ATOM 643 O O . ASP A 1 84 ? 9.951 -18.030 -8.475 1.00 59.09 84 ASP A O 1
ATOM 647 N N . ASP A 1 85 ? 8.074 -16.955 -9.078 1.00 63.28 85 ASP A N 1
ATOM 648 C CA . ASP A 1 85 ? 8.525 -16.577 -10.419 1.00 63.28 85 ASP A CA 1
ATOM 649 C C . ASP A 1 85 ? 9.293 -15.246 -10.407 1.00 63.28 85 ASP A C 1
ATOM 651 O O . ASP A 1 85 ? 9.679 -14.747 -11.461 1.00 63.28 85 ASP A O 1
ATOM 655 N N . GLU A 1 86 ? 9.464 -14.671 -9.212 1.00 64.31 86 GLU A N 1
ATOM 656 C CA . GLU A 1 86 ? 10.055 -13.382 -8.857 1.00 64.31 86 GLU A CA 1
ATOM 657 C C . GLU A 1 86 ? 9.436 -12.167 -9.563 1.00 64.31 86 GLU A C 1
ATOM 659 O O . GLU A 1 86 ? 9.729 -11.031 -9.204 1.00 64.31 86 GLU A O 1
ATOM 664 N N . ALA A 1 87 ? 8.506 -12.370 -10.499 1.00 71.75 87 ALA A N 1
ATOM 665 C CA . ALA A 1 87 ? 7.894 -11.328 -11.312 1.00 71.75 87 ALA A CA 1
ATOM 666 C C . ALA A 1 87 ? 7.168 -10.262 -10.485 1.00 71.75 87 ALA A C 1
ATOM 668 O O . ALA A 1 87 ? 6.948 -9.161 -10.986 1.00 71.75 87 ALA A O 1
ATOM 669 N N . THR A 1 88 ? 6.787 -10.572 -9.242 1.00 76.38 88 THR A N 1
ATOM 670 C CA . THR A 1 88 ? 6.186 -9.622 -8.308 1.00 76.38 88 THR A CA 1
ATOM 671 C C . THR A 1 88 ? 6.946 -9.590 -6.988 1.00 76.38 88 THR A C 1
ATOM 673 O O . THR A 1 88 ? 7.204 -10.631 -6.396 1.00 76.38 88 THR A O 1
ATOM 676 N N . VAL A 1 89 ? 7.237 -8.402 -6.470 1.00 76.88 89 VAL A N 1
ATOM 677 C CA . VAL A 1 89 ? 7.858 -8.211 -5.158 1.00 76.88 89 VAL A CA 1
ATOM 678 C C . VAL A 1 89 ? 7.005 -7.265 -4.331 1.00 76.88 89 VAL A C 1
ATOM 680 O O . VAL A 1 89 ? 6.649 -6.185 -4.783 1.00 76.88 89 VAL A O 1
ATOM 683 N N . VAL A 1 90 ? 6.688 -7.658 -3.106 1.00 77.31 90 VAL A N 1
ATOM 684 C CA . VAL A 1 90 ? 6.064 -6.802 -2.099 1.00 77.31 90 VAL A CA 1
ATOM 685 C C . VAL A 1 90 ? 7.148 -6.325 -1.148 1.00 77.31 90 VAL A C 1
ATOM 687 O O . VAL A 1 90 ? 7.858 -7.146 -0.569 1.00 77.31 90 VAL A O 1
ATOM 690 N N . VAL A 1 91 ? 7.263 -5.021 -0.945 1.00 77.44 91 VAL A N 1
ATOM 691 C CA . VAL A 1 91 ? 8.152 -4.434 0.054 1.00 77.44 91 VAL A CA 1
ATOM 692 C C . VAL A 1 91 ? 7.354 -3.629 1.068 1.00 77.44 91 VAL A C 1
ATOM 694 O O . VAL A 1 91 ? 6.344 -3.006 0.759 1.00 77.44 91 VAL A O 1
ATOM 697 N N . LEU A 1 92 ? 7.845 -3.615 2.295 1.00 77.19 92 LEU A N 1
ATOM 698 C CA . LEU A 1 92 ? 7.507 -2.617 3.291 1.00 77.19 92 LEU A CA 1
ATOM 699 C C . LEU A 1 92 ? 8.702 -1.672 3.373 1.00 77.19 92 LEU A C 1
ATOM 701 O O . LEU A 1 92 ? 9.800 -2.112 3.726 1.00 77.19 92 LEU A O 1
ATOM 705 N N . LEU A 1 93 ? 8.505 -0.399 3.046 1.00 81.25 93 LEU A N 1
ATOM 706 C CA . LEU A 1 93 ? 9.527 0.633 3.193 1.00 81.25 93 LEU A CA 1
ATOM 707 C C . LEU A 1 93 ? 9.266 1.450 4.458 1.00 81.25 93 LEU A C 1
ATOM 709 O O . LEU A 1 93 ? 8.133 1.581 4.928 1.00 81.25 93 LEU A O 1
ATOM 713 N N . VAL A 1 94 ? 10.345 1.987 5.022 1.00 77.88 94 VAL A N 1
ATOM 714 C CA . VAL A 1 94 ? 10.292 2.943 6.130 1.00 77.88 94 VAL A CA 1
ATOM 715 C C . VAL A 1 94 ? 11.260 4.089 5.870 1.00 77.88 94 VAL A C 1
ATOM 717 O O . VAL A 1 94 ? 12.422 3.846 5.528 1.00 77.88 94 VAL A O 1
ATOM 720 N N . ASN A 1 95 ? 10.794 5.326 6.033 1.00 80.19 95 ASN A N 1
ATOM 721 C CA . ASN A 1 95 ? 11.624 6.518 5.872 1.00 80.19 95 ASN A CA 1
ATOM 722 C C . ASN A 1 95 ? 12.356 6.914 7.169 1.00 80.19 95 ASN A C 1
ATOM 724 O O . ASN A 1 95 ? 12.154 6.337 8.240 1.00 80.19 95 ASN A O 1
ATOM 728 N N . GLY A 1 96 ? 13.209 7.938 7.086 1.00 73.50 96 GLY A N 1
ATOM 729 C CA . GLY A 1 96 ? 13.934 8.488 8.238 1.00 73.50 96 GLY A CA 1
ATOM 730 C C . GLY A 1 96 ? 13.060 9.197 9.285 1.00 73.50 96 GLY A C 1
ATOM 731 O O . GLY A 1 96 ? 13.549 9.489 10.375 1.00 73.50 96 GLY A O 1
ATOM 732 N N . ALA A 1 97 ? 11.792 9.484 8.975 1.00 72.75 97 ALA A N 1
ATOM 733 C CA . ALA A 1 97 ? 10.796 10.021 9.904 1.00 72.75 97 ALA A CA 1
ATOM 734 C C . ALA A 1 97 ? 9.912 8.933 10.552 1.00 72.75 97 ALA A C 1
ATOM 736 O O . ALA A 1 97 ? 9.116 9.250 11.436 1.00 72.75 97 ALA A O 1
ATOM 737 N N . GLY A 1 98 ? 10.064 7.666 10.151 1.00 71.12 98 GLY A N 1
ATOM 738 C CA . GLY A 1 98 ? 9.246 6.545 10.616 1.00 71.12 98 GLY A CA 1
ATOM 739 C C . GLY A 1 98 ? 7.914 6.375 9.875 1.00 71.12 98 GLY A C 1
ATOM 740 O O . GLY A 1 98 ? 7.101 5.549 10.297 1.00 71.12 98 GLY A O 1
ATOM 741 N N . ASP A 1 99 ? 7.676 7.121 8.791 1.00 75.88 99 ASP A N 1
ATOM 742 C CA . ASP A 1 99 ? 6.554 6.870 7.884 1.00 75.88 99 ASP A CA 1
ATOM 743 C C . ASP A 1 99 ? 6.795 5.555 7.132 1.00 75.88 99 ASP A C 1
ATOM 745 O O . ASP A 1 99 ? 7.926 5.237 6.745 1.00 75.88 99 ASP A O 1
ATOM 749 N N . ARG A 1 100 ? 5.729 4.771 6.961 1.00 75.94 100 ARG A N 1
ATOM 750 C CA . ARG A 1 100 ? 5.771 3.453 6.326 1.00 75.94 100 ARG A CA 1
ATOM 751 C C . ARG A 1 100 ? 4.798 3.366 5.162 1.00 75.94 100 ARG A C 1
ATOM 753 O O . ARG A 1 100 ? 3.683 3.891 5.222 1.00 75.94 100 ARG A O 1
ATOM 760 N N . CYS A 1 101 ? 5.201 2.609 4.155 1.00 77.31 101 CYS A N 1
ATOM 761 C CA . CYS A 1 101 ? 4.429 2.341 2.955 1.00 77.31 101 CYS A CA 1
ATOM 762 C C . CYS A 1 101 ? 4.643 0.883 2.550 1.00 77.31 101 CYS A C 1
ATOM 764 O O . CYS A 1 101 ? 5.742 0.335 2.665 1.00 77.31 101 CYS A O 1
ATOM 766 N N . LEU A 1 102 ? 3.556 0.236 2.140 1.00 77.88 102 LEU A N 1
ATOM 767 C CA . LEU A 1 102 ? 3.614 -1.054 1.480 1.00 77.88 102 LEU A CA 1
ATOM 768 C C . LEU A 1 102 ? 3.620 -0.800 -0.017 1.00 77.88 102 LEU A C 1
ATOM 770 O O . LEU A 1 102 ? 2.690 -0.183 -0.532 1.00 77.88 102 LEU A O 1
ATOM 774 N N . GLU A 1 103 ? 4.621 -1.316 -0.708 1.00 84.75 103 GLU A N 1
ATOM 775 C CA . GLU A 1 103 ? 4.726 -1.181 -2.150 1.00 84.75 103 GLU A CA 1
ATOM 776 C C . GLU A 1 103 ? 4.783 -2.551 -2.808 1.00 84.75 103 GLU A C 1
ATOM 778 O O . GLU A 1 103 ? 5.418 -3.482 -2.316 1.00 84.75 103 GLU A O 1
ATOM 783 N N . VAL A 1 104 ? 4.062 -2.697 -3.911 1.00 81.88 104 VAL A N 1
ATOM 784 C CA . VAL A 1 104 ? 4.078 -3.906 -4.730 1.00 81.88 104 VAL A CA 1
ATOM 785 C C . VAL A 1 104 ? 4.660 -3.533 -6.075 1.00 81.88 104 VAL A C 1
ATOM 787 O O . VAL A 1 104 ? 4.118 -2.666 -6.754 1.00 81.88 104 VAL A O 1
ATOM 790 N N . TYR A 1 105 ? 5.713 -4.221 -6.486 1.00 85.75 105 TYR A N 1
ATOM 791 C CA . TYR A 1 105 ? 6.340 -4.043 -7.783 1.00 85.75 105 TYR A CA 1
ATOM 792 C C . TYR A 1 105 ? 6.143 -5.274 -8.631 1.00 85.75 105 TYR A C 1
ATOM 794 O O . TYR A 1 105 ? 6.277 -6.396 -8.157 1.00 85.75 105 TYR A O 1
ATOM 802 N N . GLU A 1 106 ? 5.895 -5.058 -9.909 1.00 87.81 106 GLU A N 1
ATOM 803 C CA . GLU A 1 106 ? 6.015 -6.091 -10.918 1.00 87.81 106 GLU A CA 1
ATOM 804 C C . GLU A 1 106 ? 7.147 -5.739 -11.872 1.00 87.81 106 GLU A C 1
ATOM 806 O O . GLU A 1 106 ? 7.224 -4.617 -12.385 1.00 87.81 106 GLU A O 1
ATOM 811 N N . VAL A 1 107 ? 8.006 -6.718 -12.127 1.00 86.62 107 VAL A N 1
ATOM 812 C CA . VAL A 1 107 ? 9.168 -6.600 -13.002 1.00 86.62 107 VAL A CA 1
ATOM 813 C C . VAL A 1 107 ? 8.905 -7.379 -14.284 1.00 86.62 107 VAL A C 1
ATOM 815 O O . VAL A 1 107 ? 8.464 -8.526 -14.257 1.00 86.62 107 VAL A O 1
ATOM 818 N N . ALA A 1 108 ? 9.189 -6.754 -15.423 1.00 86.62 108 ALA A N 1
ATOM 819 C CA . ALA A 1 108 ? 9.145 -7.396 -16.730 1.00 86.62 108 ALA A CA 1
ATOM 820 C C . ALA A 1 108 ? 10.396 -7.019 -17.522 1.00 86.62 108 ALA A C 1
ATOM 822 O O . ALA A 1 108 ? 10.818 -5.864 -17.502 1.00 86.62 108 ALA A O 1
ATOM 823 N N . ASP A 1 109 ? 10.991 -7.995 -18.210 1.00 87.94 109 ASP A N 1
ATOM 824 C CA . ASP A 1 109 ? 12.183 -7.801 -19.049 1.00 87.94 109 ASP A CA 1
ATOM 825 C C . ASP A 1 109 ? 13.369 -7.151 -18.310 1.00 87.94 109 ASP A C 1
ATOM 827 O O . ASP A 1 109 ? 14.163 -6.414 -18.891 1.00 87.94 109 ASP A O 1
ATOM 831 N N . GLY A 1 110 ? 13.488 -7.423 -17.008 1.00 87.50 110 GLY A N 1
ATOM 832 C CA . GLY A 1 110 ? 14.531 -6.852 -16.159 1.00 87.50 110 GLY A CA 1
ATOM 833 C C . GLY A 1 110 ? 14.322 -5.376 -15.796 1.00 87.50 110 GLY A C 1
ATOM 834 O O . GLY A 1 110 ? 15.276 -4.710 -15.404 1.00 87.50 110 GLY A O 1
ATOM 835 N N . LEU A 1 111 ? 13.099 -4.856 -15.937 1.00 92.06 111 LEU A N 1
ATOM 836 C CA . LEU A 1 111 ? 12.737 -3.466 -15.659 1.00 92.06 111 LEU A CA 1
ATOM 837 C C . LEU A 1 111 ? 11.459 -3.384 -14.815 1.00 92.06 111 LEU A C 1
ATOM 839 O O . LEU A 1 111 ? 10.567 -4.230 -14.927 1.00 92.06 111 LEU A O 1
ATOM 843 N N . LEU A 1 112 ? 11.325 -2.324 -14.017 1.00 92.75 112 LEU A N 1
ATOM 844 C CA . LEU A 1 112 ? 10.104 -2.030 -13.272 1.00 92.75 112 LEU A CA 1
ATOM 845 C C . LEU A 1 112 ? 8.952 -1.765 -14.245 1.00 92.75 112 LEU A C 1
ATOM 847 O O . LEU A 1 112 ? 8.963 -0.782 -14.992 1.00 92.75 112 LEU A O 1
ATOM 851 N N . ARG A 1 113 ? 7.943 -2.636 -14.226 1.00 93.62 113 ARG A N 1
ATOM 852 C CA . ARG A 1 113 ? 6.778 -2.571 -15.110 1.00 93.62 113 ARG A CA 1
ATOM 853 C C . ARG A 1 113 ? 5.572 -1.957 -14.427 1.00 93.62 113 ARG A C 1
ATOM 855 O O . ARG A 1 113 ? 4.871 -1.166 -15.057 1.00 93.62 113 ARG A O 1
ATOM 862 N N . ARG A 1 114 ? 5.301 -2.324 -13.178 1.00 91.38 114 ARG A N 1
ATOM 863 C CA . ARG A 1 114 ? 4.202 -1.738 -12.408 1.00 91.38 114 ARG A CA 1
ATOM 864 C C . ARG A 1 114 ? 4.591 -1.557 -10.961 1.00 91.38 114 ARG A C 1
ATOM 866 O O . ARG A 1 114 ? 5.327 -2.369 -10.421 1.00 91.38 114 ARG A O 1
ATOM 873 N N . GLU A 1 115 ? 4.045 -0.521 -10.363 1.00 90.62 115 GLU A N 1
ATOM 874 C CA . GLU A 1 115 ? 4.179 -0.207 -8.956 1.00 90.62 115 GLU A CA 1
ATOM 875 C C . GLU A 1 115 ? 2.815 0.172 -8.396 1.00 90.62 115 GLU A C 1
ATOM 877 O O . GLU A 1 115 ? 2.047 0.910 -9.025 1.00 90.62 115 GLU A O 1
ATOM 882 N N . TRP A 1 116 ? 2.524 -0.328 -7.204 1.00 84.44 116 TRP A N 1
ATOM 883 C CA . TRP A 1 116 ? 1.380 0.082 -6.407 1.00 84.44 116 TRP A CA 1
ATOM 884 C C . TRP A 1 116 ? 1.859 0.474 -5.025 1.00 84.44 116 TRP A C 1
ATOM 886 O O . TRP A 1 116 ? 2.421 -0.365 -4.326 1.00 84.44 116 TRP A O 1
ATOM 896 N N . GLU A 1 117 ? 1.577 1.710 -4.631 1.00 82.88 117 GLU A N 1
ATOM 897 C CA . GLU A 1 117 ? 1.960 2.252 -3.333 1.00 82.88 117 GLU A CA 1
ATOM 898 C C . GLU A 1 117 ? 0.746 2.405 -2.414 1.00 82.88 117 GLU A C 1
ATOM 900 O O . GLU A 1 117 ? -0.302 2.945 -2.794 1.00 82.88 117 GLU A O 1
ATOM 905 N N . PHE A 1 118 ? 0.906 1.929 -1.179 1.00 73.19 118 PHE A N 1
ATOM 906 C CA . PHE A 1 118 ? -0.096 1.996 -0.125 1.00 73.19 118 PHE A CA 1
ATOM 907 C C . PHE A 1 118 ? 0.496 2.630 1.139 1.00 73.19 118 PHE A C 1
ATOM 909 O O . PHE A 1 118 ? 1.339 2.042 1.817 1.00 73.19 118 PHE A O 1
ATOM 916 N N . GLU A 1 119 ? 0.004 3.815 1.498 1.00 71.62 119 GLU A N 1
ATOM 917 C CA . GLU A 1 119 ? 0.393 4.522 2.723 1.00 71.62 119 GLU A CA 1
ATOM 918 C C . GLU A 1 119 ? -0.103 3.771 3.975 1.00 71.62 119 GLU A C 1
ATOM 920 O O . GLU A 1 119 ? -1.295 3.474 4.107 1.00 71.62 119 GLU A O 1
ATOM 925 N N . LEU A 1 120 ? 0.799 3.488 4.923 1.00 66.44 120 LEU A N 1
ATOM 926 C CA . LEU A 1 120 ? 0.471 2.836 6.202 1.00 66.44 120 LEU A CA 1
ATOM 927 C C . LEU A 1 120 ? 0.572 3.785 7.414 1.00 66.44 120 LEU A C 1
ATOM 929 O O . LEU A 1 120 ? 0.111 3.446 8.508 1.00 66.44 120 LEU A O 1
ATOM 933 N N . GLY A 1 121 ? 1.135 4.982 7.225 1.00 63.34 121 GLY A N 1
ATOM 934 C CA . GLY A 1 121 ? 1.348 5.985 8.275 1.00 63.34 121 GLY A CA 1
ATOM 935 C C . GLY A 1 121 ? 2.595 5.726 9.131 1.00 63.34 121 GLY A C 1
ATOM 936 O O . GLY A 1 121 ? 3.403 4.841 8.840 1.00 63.34 121 GLY A O 1
ATOM 937 N N . GLN A 1 122 ? 2.766 6.513 10.198 1.00 58.41 122 GLN A N 1
ATOM 938 C CA . GLN A 1 122 ? 3.909 6.388 11.114 1.00 58.41 122 GLN A CA 1
ATOM 939 C C . GLN A 1 122 ? 3.839 5.102 11.943 1.00 58.41 122 GLN A C 1
ATOM 941 O O . GLN A 1 122 ? 2.770 4.546 12.178 1.00 58.41 122 GLN A O 1
ATOM 946 N N . GLY A 1 123 ? 4.985 4.581 12.371 1.00 54.78 123 GLY A N 1
ATOM 947 C CA . GLY A 1 123 ? 5.046 3.509 13.363 1.00 54.78 123 GLY A CA 1
ATOM 948 C C . GLY A 1 123 ? 6.337 3.595 14.166 1.00 54.78 123 GLY A C 1
ATOM 949 O O . GLY A 1 123 ? 7.393 3.853 13.599 1.00 54.78 123 GLY A O 1
ATOM 950 N N . ALA A 1 124 ? 6.256 3.397 15.485 1.00 43.19 124 ALA A N 1
ATOM 951 C CA . ALA A 1 124 ? 7.439 3.373 16.345 1.00 43.19 124 ALA A CA 1
ATOM 952 C C . ALA A 1 124 ? 8.403 2.253 15.920 1.00 43.19 124 ALA A C 1
ATOM 954 O O . ALA A 1 124 ? 7.948 1.169 15.550 1.00 43.19 124 ALA A O 1
ATOM 955 N N . ASP A 1 125 ? 9.708 2.531 16.008 1.00 45.50 125 ASP A N 1
ATOM 956 C CA . ASP A 1 125 ? 10.817 1.638 15.656 1.00 45.50 125 ASP A CA 1
ATOM 957 C C . ASP A 1 125 ? 10.559 0.185 16.084 1.00 45.50 125 ASP A C 1
ATOM 959 O O . ASP A 1 125 ? 10.720 -0.197 17.246 1.00 45.50 125 ASP A O 1
ATOM 963 N N . TRP A 1 126 ? 10.139 -0.642 15.126 1.00 47.03 126 TRP A N 1
ATOM 964 C CA . TRP A 1 126 ? 9.951 -2.070 15.340 1.00 47.03 126 TRP A CA 1
ATOM 965 C C . TRP A 1 126 ? 11.313 -2.763 15.346 1.00 47.03 126 TRP A C 1
ATOM 967 O O . TRP A 1 126 ? 12.108 -2.625 14.414 1.00 47.03 126 TRP A O 1
ATOM 977 N N . SER A 1 127 ? 11.575 -3.531 16.402 1.00 41.91 127 SER A N 1
ATOM 978 C CA . SER A 1 127 ? 12.834 -4.238 16.655 1.00 41.91 127 SER A CA 1
ATOM 979 C C . SER A 1 127 ? 12.978 -5.569 15.901 1.00 41.91 127 SER A C 1
ATOM 981 O O . SER A 1 127 ? 13.822 -6.386 16.266 1.00 41.91 127 SER A O 1
ATOM 983 N N . GLY A 1 128 ? 12.189 -5.815 14.849 1.00 37.06 128 GLY A N 1
ATOM 984 C CA . GLY A 1 128 ? 12.355 -7.009 14.011 1.00 37.06 128 GLY A CA 1
ATOM 985 C C . GLY A 1 128 ? 11.841 -8.314 14.626 1.00 37.06 128 GLY A C 1
ATOM 986 O O . GLY A 1 128 ? 12.141 -9.388 14.105 1.00 37.06 128 GLY A O 1
ATOM 987 N N . ALA A 1 129 ? 11.114 -8.269 15.747 1.00 32.72 129 ALA A N 1
ATOM 988 C CA . ALA A 1 129 ? 10.620 -9.482 16.386 1.00 32.72 129 ALA A CA 1
ATOM 989 C C . ALA A 1 129 ? 9.355 -9.987 15.678 1.00 32.72 129 ALA A C 1
ATOM 991 O O . ALA A 1 129 ? 8.256 -9.501 15.919 1.00 32.72 129 ALA A O 1
ATOM 992 N N . MET A 1 130 ? 9.555 -10.996 14.830 1.00 31.39 130 MET A N 1
ATOM 993 C CA . MET A 1 130 ? 8.535 -11.813 14.174 1.00 31.39 130 MET A CA 1
ATOM 994 C C . MET A 1 130 ? 7.422 -12.220 15.155 1.00 31.39 130 MET A C 1
ATOM 996 O O . MET A 1 130 ? 7.654 -13.035 16.055 1.00 31.39 130 MET A O 1
ATOM 1000 N N . VAL A 1 131 ? 6.207 -11.692 14.982 1.00 30.78 131 VAL A N 1
ATOM 1001 C CA . VAL A 1 131 ? 5.028 -12.241 15.654 1.00 30.78 131 VAL A CA 1
ATOM 1002 C C . VAL A 1 131 ? 4.605 -13.473 14.868 1.00 30.78 131 VAL A C 1
ATOM 1004 O O . VAL A 1 131 ? 4.018 -13.395 13.795 1.00 30.78 131 VAL A O 1
ATOM 1007 N N . MET A 1 132 ? 4.949 -14.649 15.390 1.00 25.33 132 MET A N 1
ATOM 1008 C CA . MET A 1 132 ? 4.475 -15.910 14.828 1.00 25.33 132 MET A CA 1
ATOM 1009 C C . MET A 1 132 ? 2.951 -15.988 14.998 1.00 25.33 132 MET A C 1
ATOM 1011 O O . MET A 1 132 ? 2.486 -15.982 16.146 1.00 25.33 132 MET A O 1
ATOM 1015 N N . PRO A 1 133 ? 2.155 -16.118 13.920 1.00 32.53 133 PRO A N 1
ATOM 1016 C CA . PRO A 1 133 ? 0.749 -16.448 14.073 1.00 32.53 133 PRO A CA 1
ATOM 1017 C C . PRO A 1 133 ? 0.645 -17.802 14.782 1.00 32.53 133 PRO A C 1
ATOM 1019 O O . PRO A 1 133 ? 1.169 -18.825 14.338 1.00 32.53 133 PRO A O 1
ATOM 1022 N N . THR A 1 134 ? -0.013 -17.808 15.939 1.00 35.25 134 THR A N 1
ATOM 1023 C CA . THR A 1 134 ? -0.279 -19.015 16.730 1.00 35.25 134 THR A CA 1
ATOM 1024 C C . THR A 1 134 ? -1.495 -19.742 16.162 1.00 35.25 134 THR A C 1
ATOM 1026 O O . THR A 1 134 ? -2.527 -19.866 16.813 1.00 35.25 134 THR A O 1
ATOM 1029 N N . ARG A 1 135 ? -1.385 -20.223 14.922 1.00 40.28 135 ARG A N 1
ATOM 1030 C CA . ARG A 1 135 ? -2.176 -21.333 14.370 1.00 40.28 135 ARG A CA 1
ATOM 1031 C C . ARG A 1 135 ? -1.672 -21.634 12.967 1.00 40.28 135 ARG A C 1
ATOM 1033 O O . ARG A 1 135 ? -1.551 -20.701 12.195 1.00 40.28 135 ARG A O 1
ATOM 1040 N N . GLU A 1 136 ? -1.358 -22.914 12.735 1.00 41.81 136 GLU A N 1
ATOM 1041 C CA . GLU A 1 136 ? -1.009 -23.569 11.460 1.00 41.81 136 GLU A CA 1
ATOM 1042 C C . GLU A 1 136 ? -0.376 -22.651 10.410 1.00 41.81 136 GLU A C 1
ATOM 1044 O O . GLU A 1 136 ? -1.060 -21.834 9.806 1.00 41.81 136 GLU A O 1
ATOM 1049 N N . SER A 1 137 ? 0.935 -22.820 10.186 1.00 44.19 137 SER A N 1
ATOM 1050 C CA . SER A 1 137 ? 1.702 -22.117 9.152 1.00 44.19 137 SER A CA 1
ATOM 1051 C C . SER A 1 137 ? 0.842 -21.862 7.910 1.00 44.19 137 SER A C 1
ATOM 1053 O O . SER A 1 137 ? 0.299 -22.839 7.379 1.00 44.19 137 SER A O 1
ATOM 1055 N N . PRO A 1 138 ? 0.685 -20.595 7.471 1.00 48.50 138 PRO A N 1
ATOM 1056 C CA . PRO A 1 138 ? -0.187 -20.278 6.352 1.00 48.50 138 PRO A CA 1
ATOM 1057 C C . PRO A 1 138 ? 0.183 -21.173 5.177 1.00 48.50 138 PRO A C 1
ATOM 1059 O O . PRO A 1 138 ? 1.368 -21.442 4.938 1.00 48.50 138 PRO A O 1
ATOM 1062 N N . ALA A 1 139 ? -0.833 -21.675 4.469 1.00 50.41 139 ALA A N 1
ATOM 1063 C CA . ALA A 1 139 ? -0.587 -22.404 3.235 1.00 50.41 139 ALA A CA 1
ATOM 1064 C C . ALA A 1 139 ? 0.348 -21.540 2.377 1.00 50.41 139 ALA A C 1
ATOM 1066 O O . ALA A 1 139 ? 0.199 -20.314 2.403 1.00 50.41 139 ALA A O 1
ATOM 1067 N N . PRO A 1 140 ? 1.296 -22.137 1.632 1.00 53.56 140 PRO A N 1
ATOM 1068 C CA . PRO A 1 140 ? 2.430 -21.441 1.029 1.00 53.56 140 PRO A CA 1
ATOM 1069 C C . PRO A 1 140 ? 2.019 -20.444 -0.048 1.00 53.56 140 PRO A C 1
ATOM 1071 O O . PRO A 1 140 ? 2.894 -20.037 -0.788 1.00 53.56 140 PRO A O 1
ATOM 1074 N N . GLN A 1 141 ? 0.726 -20.103 -0.156 1.00 62.91 141 GLN A N 1
ATOM 1075 C CA . GLN A 1 141 ? 0.147 -19.158 -1.078 1.00 62.91 141 GLN A CA 1
ATOM 1076 C C . GLN A 1 141 ? -0.531 -17.911 -0.464 1.00 62.91 141 GLN A C 1
ATOM 1078 O O . GLN A 1 141 ? -0.992 -17.035 -1.183 1.00 62.91 141 GLN A O 1
ATOM 1083 N N . GLN A 1 142 ? -0.596 -17.781 0.853 1.00 77.81 142 GLN A N 1
ATOM 1084 C CA . GLN A 1 142 ? -1.479 -16.778 1.449 1.00 77.81 142 GLN A CA 1
ATOM 1085 C C . GLN A 1 142 ? -0.791 -15.436 1.694 1.00 77.81 142 GLN A C 1
ATOM 1087 O O . GLN A 1 142 ? 0.383 -15.383 2.023 1.00 77.81 142 GLN A O 1
ATOM 1092 N N . VAL A 1 143 ? -1.526 -14.332 1.609 1.00 76.69 143 VAL A N 1
ATOM 1093 C CA . VAL A 1 143 ? -1.069 -13.055 2.176 1.00 76.69 143 VAL A CA 1
ATOM 1094 C C . VAL A 1 143 ? -1.773 -12.893 3.510 1.00 76.69 143 VAL A C 1
ATOM 1096 O O . VAL A 1 143 ? -2.997 -12.815 3.552 1.00 76.69 143 VAL A O 1
ATOM 1099 N N . VAL A 1 144 ? -1.009 -12.880 4.595 1.00 81.38 144 VAL A N 1
ATOM 1100 C CA . VAL A 1 144 ? -1.526 -12.697 5.951 1.00 81.38 144 VAL A CA 1
ATOM 1101 C C . VAL A 1 144 ? -1.120 -11.321 6.436 1.00 81.38 144 VAL A C 1
ATOM 1103 O O . VAL A 1 144 ? 0.067 -11.017 6.461 1.00 81.38 144 VAL A O 1
ATOM 1106 N N . ILE A 1 145 ? -2.083 -10.514 6.859 1.00 83.12 145 ILE A N 1
ATOM 1107 C CA . ILE A 1 145 ? -1.846 -9.223 7.497 1.00 83.12 145 ILE A CA 1
ATOM 1108 C C . ILE A 1 145 ? -2.284 -9.333 8.944 1.00 83.12 145 ILE A C 1
ATOM 1110 O O . ILE A 1 145 ? -3.392 -9.777 9.231 1.00 83.12 145 ILE A O 1
ATOM 1114 N N . SER A 1 146 ? -1.433 -8.919 9.868 1.00 81.56 146 SER A N 1
ATOM 1115 C CA . SER A 1 146 ? -1.778 -8.881 11.285 1.00 81.56 146 SER A CA 1
ATOM 1116 C C . SER A 1 146 ? -1.267 -7.611 11.927 1.00 81.56 146 SER A C 1
ATOM 1118 O O . SER A 1 146 ? -0.161 -7.173 11.629 1.00 81.56 146 SER A O 1
ATOM 1120 N N . GLY A 1 147 ? -2.031 -7.021 12.839 1.00 83.19 147 GLY A N 1
ATOM 1121 C CA . GLY A 1 147 ? -1.557 -5.848 13.553 1.00 83.19 147 GLY A CA 1
ATOM 1122 C C . GLY A 1 147 ? -2.650 -5.014 14.190 1.00 83.19 147 GLY A C 1
ATOM 1123 O O . GLY A 1 147 ? -3.623 -5.546 14.727 1.00 83.19 147 GLY A O 1
ATOM 1124 N N . GLN A 1 148 ? -2.460 -3.695 14.175 1.00 87.00 148 GLN A N 1
ATOM 1125 C CA . GLN A 1 148 ? -3.361 -2.749 14.822 1.00 87.00 148 GLN A CA 1
ATOM 1126 C C . GLN A 1 148 ? -3.753 -1.582 13.922 1.00 87.00 148 GLN A C 1
ATOM 1128 O O . GLN A 1 148 ? -2.921 -1.016 13.219 1.00 87.00 148 GLN A O 1
ATOM 1133 N N . LEU A 1 149 ? -5.022 -1.197 14.007 1.00 89.75 149 LEU A N 1
ATOM 1134 C CA . LEU A 1 149 ? -5.541 0.075 13.519 1.00 89.75 149 LEU A CA 1
ATOM 1135 C C . LEU A 1 149 ? -5.694 1.008 14.731 1.00 89.75 149 LEU A C 1
ATOM 1137 O O . LEU A 1 149 ? -6.378 0.646 15.689 1.00 89.75 149 LEU A O 1
ATOM 1141 N N . ILE A 1 150 ? -5.036 2.167 14.712 1.00 89.00 150 ILE A N 1
ATOM 1142 C CA . ILE A 1 150 ? -4.878 3.063 15.865 1.00 89.00 150 ILE A CA 1
ATOM 1143 C C . ILE A 1 150 ? -5.390 4.455 15.492 1.00 89.00 150 ILE A C 1
ATOM 1145 O O . ILE A 1 150 ? -4.842 5.136 14.627 1.00 89.00 150 ILE A O 1
ATOM 1149 N N . CYS A 1 151 ? -6.462 4.880 16.150 1.00 91.31 151 CYS A N 1
ATOM 1150 C CA . CYS A 1 151 ? -7.004 6.227 16.036 1.00 91.31 151 CYS A CA 1
ATOM 1151 C C . CYS A 1 151 ? -6.253 7.175 16.975 1.00 91.31 151 CYS A C 1
ATOM 1153 O O . CYS A 1 151 ? -6.001 6.848 18.132 1.00 91.31 151 CYS A O 1
ATOM 1155 N N . VAL A 1 152 ? -5.933 8.369 16.487 1.00 85.75 152 VAL A N 1
ATOM 1156 C CA . VAL A 1 152 ? -5.327 9.444 17.286 1.00 85.75 152 VAL A CA 1
ATOM 1157 C C . VAL A 1 152 ? -6.411 10.248 18.007 1.00 85.75 152 VAL A C 1
ATOM 1159 O O . VAL A 1 152 ? -6.199 10.737 19.115 1.00 85.75 152 VAL A O 1
ATOM 1162 N N . GLU A 1 153 ? -7.593 10.353 17.396 1.00 89.94 153 GLU A N 1
ATOM 1163 C CA . GLU A 1 153 ? -8.709 11.157 17.894 1.00 89.94 153 GLU A CA 1
ATOM 1164 C C . GLU A 1 153 ? -10.008 10.351 17.977 1.00 89.94 153 GLU A C 1
ATOM 1166 O O . GLU A 1 153 ? -10.226 9.373 17.257 1.00 89.94 153 GLU A O 1
ATOM 1171 N N . GLN A 1 154 ? -10.913 10.797 18.848 1.00 94.44 154 GLN A N 1
ATOM 1172 C CA . GLN A 1 154 ? -12.202 10.143 19.054 1.00 94.44 154 GLN A CA 1
ATOM 1173 C C . GLN A 1 154 ? -13.091 10.179 17.798 1.00 94.44 154 GLN A C 1
ATOM 1175 O O . GLN A 1 154 ? -13.803 9.212 17.543 1.00 94.44 154 GLN A O 1
ATOM 1180 N N . GLU A 1 155 ? -13.014 11.242 16.992 1.00 94.75 155 GLU A N 1
ATOM 1181 C CA . GLU A 1 155 ? -13.764 11.369 15.733 1.00 94.75 155 GLU A CA 1
ATOM 1182 C C . GLU A 1 155 ? -13.370 10.271 14.731 1.00 94.75 155 GLU A C 1
ATOM 1184 O O . GLU A 1 155 ? -14.229 9.621 14.136 1.00 94.75 155 GLU A O 1
ATOM 1189 N N . GLN A 1 156 ? -12.072 9.964 14.630 1.00 94.25 156 GLN A N 1
ATOM 1190 C CA . GLN A 1 156 ? -11.591 8.839 13.824 1.00 94.25 156 GLN A CA 1
ATOM 1191 C C . GLN A 1 156 ? -12.154 7.507 14.332 1.00 94.25 156 GLN A C 1
ATOM 1193 O O . GLN A 1 156 ? -12.602 6.671 13.549 1.00 94.25 156 GLN A O 1
ATOM 1198 N N . ALA A 1 157 ? -12.169 7.318 15.653 1.00 96.56 157 ALA A N 1
ATOM 1199 C CA . ALA A 1 157 ? -12.693 6.110 16.277 1.00 96.56 157 ALA A CA 1
ATOM 1200 C C . ALA A 1 157 ? -14.207 5.946 16.061 1.00 96.56 157 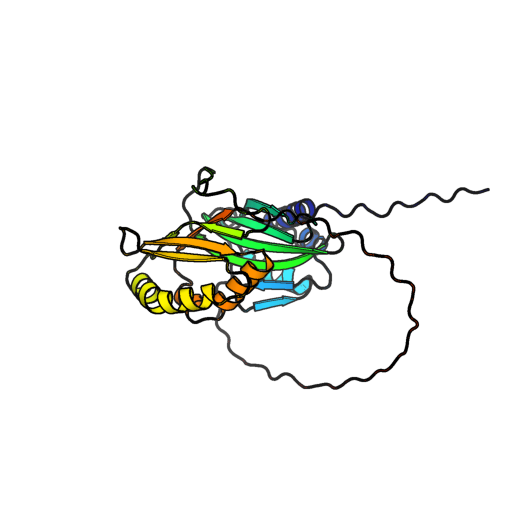ALA A C 1
ATOM 1202 O O . ALA A 1 157 ? -14.702 4.826 15.934 1.00 96.56 157 ALA A O 1
ATOM 1203 N N . GLU A 1 158 ? -14.970 7.037 16.041 1.00 96.81 158 GLU A N 1
ATOM 1204 C CA . GLU A 1 158 ? -16.398 7.030 15.705 1.00 96.81 158 GLU A CA 1
ATOM 1205 C C . GLU A 1 158 ? -16.628 6.612 14.255 1.00 96.81 158 GLU A C 1
ATOM 1207 O O . GLU A 1 158 ? -17.462 5.741 13.996 1.00 96.81 158 GLU A O 1
ATOM 1212 N N . GLU A 1 159 ? -15.828 7.141 13.334 1.00 96.94 159 GLU A N 1
ATOM 1213 C CA . GLU A 1 159 ? -15.922 6.808 11.919 1.00 96.94 159 GLU A CA 1
ATOM 1214 C C . GLU A 1 159 ? -15.531 5.351 11.632 1.00 96.94 159 GLU A C 1
ATOM 1216 O O . GLU A 1 159 ? -16.248 4.644 10.917 1.00 96.94 159 GLU A O 1
ATOM 1221 N N . VAL A 1 160 ? -14.469 4.852 12.279 1.00 96.69 160 VAL A N 1
ATOM 1222 C CA . VAL A 1 160 ? -14.106 3.427 12.246 1.00 96.69 160 VAL A CA 1
ATOM 1223 C C . VAL A 1 160 ? -15.276 2.574 12.733 1.00 96.69 160 VAL A C 1
ATOM 1225 O O . VAL A 1 160 ? -15.684 1.656 12.030 1.00 96.69 160 VAL A O 1
ATOM 1228 N N . ARG A 1 161 ? -15.886 2.876 13.889 1.00 97.62 161 ARG A N 1
ATOM 1229 C CA . ARG A 1 161 ? -17.037 2.096 14.394 1.00 97.62 161 ARG A CA 1
ATOM 1230 C C . ARG A 1 161 ? -18.230 2.123 13.444 1.00 97.62 161 ARG A C 1
ATOM 1232 O O . ARG A 1 161 ? -18.930 1.118 13.334 1.00 97.62 161 ARG A O 1
ATOM 1239 N N . ARG A 1 162 ? -18.468 3.259 12.787 1.00 97.94 162 ARG A N 1
ATOM 1240 C CA . ARG A 1 162 ? -19.589 3.449 11.866 1.00 97.94 162 ARG A CA 1
ATOM 1241 C C . ARG A 1 162 ? -19.426 2.624 10.591 1.00 97.94 162 ARG A C 1
ATOM 1243 O O . ARG A 1 162 ? -20.382 1.978 10.174 1.00 97.94 162 ARG A O 1
ATOM 1250 N N . LEU A 1 163 ? -18.242 2.652 9.980 1.00 97.94 163 LEU A N 1
ATOM 1251 C CA . LEU A 1 163 ? -17.991 2.045 8.668 1.00 97.94 163 LEU A CA 1
ATOM 1252 C C . LEU A 1 163 ? -17.494 0.598 8.731 1.00 97.94 163 LEU A C 1
ATOM 1254 O O . LEU A 1 163 ? -17.642 -0.147 7.761 1.00 97.94 163 LEU A O 1
ATOM 1258 N N . LEU A 1 164 ? -16.912 0.179 9.857 1.00 97.62 164 LEU A N 1
ATOM 1259 C CA . LEU A 1 164 ? -16.264 -1.126 9.965 1.00 97.62 164 LEU A CA 1
ATOM 1260 C C . LEU A 1 164 ? -17.188 -2.321 9.664 1.00 97.62 164 LEU A C 1
ATOM 1262 O O . LEU A 1 164 ? -16.730 -3.229 8.971 1.00 97.62 164 LEU A O 1
ATOM 1266 N N . PRO A 1 165 ? -18.460 -2.366 10.116 1.00 98.00 165 PRO A N 1
ATOM 1267 C CA . PRO A 1 165 ? -19.328 -3.508 9.826 1.00 98.00 165 PRO A CA 1
ATOM 1268 C C . PRO A 1 165 ? -19.527 -3.753 8.325 1.00 98.00 165 PRO A C 1
ATOM 1270 O O . PRO A 1 165 ? -19.463 -4.896 7.873 1.00 98.00 165 PRO A O 1
ATOM 1273 N N . GLU A 1 166 ? -19.730 -2.687 7.548 1.00 97.69 166 GLU A N 1
ATOM 1274 C CA . GLU A 1 166 ? -19.879 -2.782 6.094 1.00 97.69 166 GLU A CA 1
ATOM 1275 C C . GLU A 1 166 ? -18.551 -3.129 5.420 1.00 97.69 166 GLU A C 1
ATOM 1277 O O . GLU A 1 166 ? -18.522 -3.971 4.524 1.00 97.69 166 GLU A O 1
ATOM 1282 N N . HIS A 1 167 ? -17.443 -2.546 5.890 1.00 97.56 167 HIS A N 1
ATOM 1283 C CA . HIS A 1 167 ? -16.119 -2.877 5.379 1.00 97.56 167 HIS A CA 1
ATOM 1284 C C . HIS A 1 167 ? -15.804 -4.370 5.552 1.00 97.56 167 HIS A C 1
ATOM 1286 O O . HIS A 1 167 ? -15.460 -5.011 4.565 1.00 97.56 167 HIS A O 1
ATOM 1292 N N . ILE A 1 168 ? -16.016 -4.941 6.747 1.00 97.75 168 ILE A N 1
ATOM 12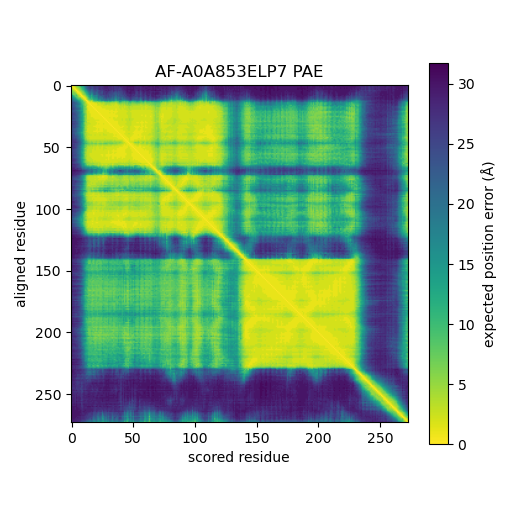93 C CA . ILE A 1 168 ? -15.824 -6.379 7.015 1.00 97.75 168 ILE A CA 1
ATOM 1294 C C . ILE A 1 168 ? -16.712 -7.229 6.100 1.00 97.75 168 ILE A C 1
ATOM 1296 O O . ILE A 1 168 ? -16.227 -8.177 5.484 1.00 97.75 168 ILE A O 1
ATOM 1300 N N . ALA A 1 169 ? -18.005 -6.903 5.997 1.00 97.88 169 ALA A N 1
ATOM 1301 C CA . ALA A 1 169 ? -18.938 -7.669 5.172 1.00 97.88 169 ALA A CA 1
ATOM 1302 C C . ALA A 1 169 ? -18.533 -7.660 3.691 1.00 97.88 169 ALA A C 1
ATOM 1304 O O . ALA A 1 169 ? -18.579 -8.697 3.031 1.00 97.88 169 ALA A O 1
ATOM 1305 N N . ALA A 1 170 ? -18.101 -6.504 3.184 1.00 97.75 170 ALA A N 1
ATOM 1306 C CA . ALA A 1 170 ? -17.611 -6.374 1.823 1.00 97.75 170 ALA A CA 1
ATOM 1307 C C . ALA A 1 170 ? -16.294 -7.136 1.615 1.00 97.75 170 ALA A C 1
ATOM 1309 O O . ALA A 1 170 ? -16.169 -7.813 0.601 1.00 97.75 170 ALA A O 1
ATOM 1310 N N . SER A 1 171 ? -15.358 -7.082 2.570 1.00 97.25 171 SER A N 1
ATOM 1311 C CA . SER A 1 171 ? -14.083 -7.809 2.497 1.00 97.25 171 SER A CA 1
ATOM 1312 C C . SER A 1 171 ? -14.288 -9.320 2.450 1.00 97.25 171 SER A C 1
ATOM 1314 O O . SER A 1 171 ? -13.755 -9.985 1.572 1.00 97.25 171 SER A O 1
ATOM 1316 N N . LEU A 1 172 ? -15.140 -9.867 3.323 1.00 97.62 172 LEU A N 1
ATOM 1317 C CA . LEU A 1 172 ? -15.455 -11.301 3.341 1.00 97.62 172 LEU A CA 1
ATOM 1318 C C . LEU A 1 172 ? -16.169 -11.787 2.068 1.00 97.62 172 LEU A C 1
ATOM 1320 O O . LEU A 1 172 ? -16.154 -12.980 1.774 1.00 97.62 172 LEU A O 1
ATOM 1324 N N . ALA A 1 173 ? -16.816 -10.886 1.324 1.00 97.62 173 ALA A N 1
ATOM 1325 C CA . ALA A 1 173 ? -17.465 -11.205 0.056 1.00 97.62 173 ALA A CA 1
ATOM 1326 C C . ALA A 1 173 ? -16.497 -11.191 -1.143 1.00 97.62 173 ALA A C 1
ATOM 1328 O O . ALA A 1 173 ? -16.880 -11.604 -2.241 1.00 97.62 173 ALA A O 1
ATOM 1329 N N . GLU A 1 174 ? -15.265 -10.707 -0.969 1.00 97.31 174 GLU A N 1
ATOM 1330 C CA . GLU A 1 174 ? -14.280 -10.644 -2.045 1.00 97.31 174 GLU A CA 1
ATOM 1331 C C . GLU A 1 174 ? -13.755 -12.040 -2.418 1.00 97.31 174 GLU A C 1
ATOM 1333 O O . GLU A 1 174 ? -13.385 -12.830 -1.541 1.00 97.31 174 GLU A O 1
ATOM 1338 N N . PRO A 1 175 ? -13.640 -12.354 -3.722 1.00 93.81 175 PRO A N 1
ATOM 1339 C CA . PRO A 1 175 ? -12.972 -13.568 -4.165 1.00 93.81 175 PRO A CA 1
ATOM 1340 C C . PRO A 1 175 ? -11.534 -13.636 -3.641 1.00 93.81 175 PRO A C 1
ATOM 1342 O O . PRO A 1 175 ? -10.725 -12.749 -3.899 1.00 93.81 175 PRO A O 1
ATOM 1345 N N . GLY A 1 176 ? -11.215 -14.716 -2.928 1.00 89.62 176 GLY A N 1
ATOM 1346 C CA . GLY A 1 176 ? -9.882 -14.935 -2.373 1.00 89.62 176 GLY A CA 1
ATOM 1347 C C . GLY A 1 176 ? -9.645 -14.296 -1.003 1.00 89.62 176 GLY A C 1
ATOM 1348 O O . GLY A 1 176 ? -8.561 -14.484 -0.464 1.00 89.62 176 GLY A O 1
ATOM 1349 N N . CYS A 1 177 ? -10.624 -13.619 -0.392 1.00 94.12 177 CYS A N 1
ATOM 1350 C CA . CYS A 1 177 ? -10.574 -13.343 1.043 1.00 94.12 177 CYS A CA 1
ATOM 1351 C C . CYS A 1 177 ? -10.882 -14.639 1.814 1.00 94.12 177 CYS A C 1
ATOM 1353 O O . CYS A 1 177 ? -11.960 -15.216 1.679 1.00 94.12 177 CYS A O 1
ATOM 1355 N N . LEU A 1 178 ? -9.911 -15.140 2.581 1.00 91.19 178 LEU A N 1
ATOM 1356 C CA . LEU A 1 178 ? -10.039 -16.371 3.369 1.00 91.19 178 LEU A CA 1
ATOM 1357 C C . LEU A 1 178 ? -10.480 -16.086 4.807 1.00 91.19 178 LEU A C 1
ATOM 1359 O O . LEU A 1 178 ? -11.234 -16.866 5.386 1.00 91.19 178 LEU A O 1
ATOM 1363 N N . SER A 1 179 ? -10.001 -14.984 5.384 1.00 92.25 179 SER A N 1
ATOM 1364 C CA . SER A 1 179 ? -10.406 -14.485 6.698 1.00 92.25 179 SER A CA 1
ATOM 1365 C C . SER A 1 179 ? -10.241 -12.969 6.745 1.00 92.25 179 SER A C 1
ATOM 1367 O O . SER A 1 179 ? -9.302 -12.433 6.158 1.00 92.25 179 SER A O 1
ATOM 1369 N N . PHE A 1 180 ? -11.134 -12.280 7.453 1.00 95.31 180 PHE A N 1
ATOM 1370 C CA . PHE A 1 180 ? -11.046 -10.839 7.675 1.00 95.31 180 PHE A CA 1
ATOM 1371 C C . PHE A 1 180 ? -11.656 -10.489 9.033 1.00 95.31 180 PHE A C 1
ATOM 1373 O O . PHE A 1 180 ? -12.876 -10.511 9.215 1.00 95.31 180 PHE A O 1
ATOM 1380 N N . GLU A 1 181 ? -10.804 -10.185 10.006 1.00 94.31 181 GLU A N 1
ATOM 1381 C CA . GLU A 1 181 ? -11.189 -9.890 11.377 1.00 94.31 181 GLU A CA 1
ATOM 1382 C C . GLU A 1 181 ? -10.625 -8.541 11.820 1.00 94.31 181 GLU A C 1
ATOM 1384 O O . GLU A 1 181 ? -9.418 -8.319 11.851 1.00 94.31 181 GLU A O 1
ATOM 1389 N N . VAL A 1 182 ? -11.512 -7.647 12.257 1.00 96.06 182 VAL A N 1
ATOM 1390 C CA . VAL A 1 182 ? -11.126 -6.394 12.909 1.00 96.06 182 VAL A CA 1
ATOM 1391 C C . VAL A 1 182 ? -11.891 -6.287 14.216 1.00 96.06 182 VAL A C 1
ATOM 1393 O O . VAL A 1 182 ? -13.116 -6.154 14.232 1.00 96.06 182 VAL A O 1
ATOM 1396 N N . ARG A 1 183 ? -11.179 -6.395 15.337 1.00 94.25 183 ARG A N 1
ATOM 1397 C CA . ARG A 1 183 ? -11.772 -6.478 16.677 1.00 94.25 183 ARG A CA 1
ATOM 1398 C C . ARG A 1 183 ? -11.315 -5.308 17.542 1.00 94.25 183 ARG A C 1
ATOM 1400 O O . ARG A 1 183 ? -10.115 -5.044 17.584 1.00 94.25 183 ARG A O 1
ATOM 1407 N N . PRO A 1 184 ? -12.221 -4.628 18.267 1.00 94.25 184 PRO A N 1
ATOM 1408 C CA . PRO A 1 184 ? -11.811 -3.596 19.211 1.00 94.25 184 PRO A CA 1
ATOM 1409 C C . PRO A 1 184 ? -10.907 -4.198 20.291 1.00 94.25 184 PRO A C 1
ATOM 1411 O O . PRO A 1 184 ? -11.104 -5.334 20.730 1.00 94.25 184 PRO A O 1
ATOM 1414 N N . SER A 1 185 ? -9.902 -3.435 20.703 1.00 92.88 185 SER A N 1
ATOM 1415 C CA . SER A 1 185 ? -9.041 -3.782 21.829 1.00 92.88 185 SER A CA 1
ATOM 1416 C C . SER A 1 185 ? -9.635 -3.273 23.154 1.00 92.88 185 SER A C 1
ATOM 1418 O O . SER A 1 185 ? -10.768 -2.796 23.200 1.00 92.88 185 SER A O 1
ATOM 1420 N N . GLN A 1 186 ? -8.878 -3.386 24.250 1.00 91.88 186 GLN A N 1
ATOM 1421 C CA . GLN A 1 186 ? -9.252 -2.750 25.520 1.00 91.88 186 GLN A CA 1
ATOM 1422 C C . GLN A 1 186 ? -9.137 -1.220 25.463 1.00 91.88 186 GLN A C 1
ATOM 1424 O O . GLN A 1 186 ? -9.854 -0.530 26.183 1.00 91.88 186 GLN A O 1
ATOM 1429 N N . ASP A 1 187 ? -8.249 -0.700 24.615 1.00 94.12 187 ASP A N 1
ATOM 1430 C CA . ASP A 1 187 ? -8.170 0.724 24.319 1.00 94.12 187 ASP A CA 1
ATOM 1431 C C . ASP A 1 187 ? -9.260 1.075 23.287 1.00 94.12 187 ASP A C 1
ATOM 1433 O O . ASP A 1 187 ? -9.291 0.467 22.207 1.00 94.12 187 ASP A O 1
ATOM 1437 N N . PRO A 1 188 ? -10.165 2.029 23.589 1.00 94.19 188 PRO A N 1
ATOM 1438 C CA . PRO A 1 188 ? -11.266 2.393 22.702 1.00 94.19 188 PRO A CA 1
ATOM 1439 C C . PRO A 1 188 ? -10.816 3.011 21.373 1.00 94.19 188 PRO A C 1
ATOM 1441 O O . PRO A 1 188 ? -11.644 3.100 20.466 1.00 94.19 188 PRO A O 1
ATOM 1444 N N . LEU A 1 189 ? -9.559 3.441 21.250 1.00 95.44 189 LEU A N 1
ATOM 1445 C CA . LEU A 1 189 ? -8.987 4.005 20.028 1.00 95.44 189 LEU A CA 1
ATOM 1446 C C . LEU A 1 189 ? -8.211 2.973 19.198 1.00 95.44 189 LEU A C 1
ATOM 1448 O O . LEU A 1 189 ? -7.649 3.328 18.164 1.00 95.44 189 LEU A O 1
ATOM 1452 N N . VAL A 1 190 ? -8.172 1.703 19.613 1.00 93.44 190 VAL A N 1
ATOM 1453 C CA . VAL A 1 190 ? -7.339 0.682 18.967 1.00 93.44 190 VAL A CA 1
ATOM 1454 C C . VAL A 1 190 ? -8.142 -0.567 18.617 1.00 93.44 190 VAL A C 1
ATOM 1456 O O . VAL A 1 190 ? -8.871 -1.117 19.446 1.00 93.44 190 VAL A O 1
ATOM 1459 N N . TRP A 1 191 ? -7.930 -1.075 17.403 1.00 96.94 191 TRP A N 1
ATOM 1460 C CA . TRP A 1 191 ? -8.451 -2.351 16.917 1.00 96.94 191 TRP A CA 1
ATOM 1461 C C . TRP A 1 191 ? -7.305 -3.289 16.566 1.00 96.94 191 TRP A C 1
ATOM 1463 O O . TRP A 1 191 ? -6.302 -2.859 16.005 1.00 96.94 191 TRP A O 1
ATOM 1473 N N . ARG A 1 192 ? -7.470 -4.580 16.857 1.00 92.75 192 ARG A N 1
ATOM 1474 C CA . ARG A 1 192 ? -6.650 -5.647 16.279 1.00 92.75 192 ARG A CA 1
ATOM 1475 C C . ARG A 1 192 ? -7.192 -5.994 14.899 1.00 92.75 192 ARG A C 1
ATOM 1477 O O . ARG A 1 192 ? -8.403 -6.131 14.752 1.00 92.75 192 ARG A O 1
ATOM 1484 N N . VAL A 1 193 ? -6.293 -6.158 13.941 1.00 91.75 193 VAL A N 1
ATOM 1485 C CA . VAL A 1 193 ? -6.581 -6.513 12.552 1.00 91.75 193 VAL A CA 1
ATOM 1486 C C . VAL A 1 193 ? -5.894 -7.836 12.235 1.00 91.75 193 VAL A C 1
ATOM 1488 O O . VAL A 1 193 ? -4.714 -7.992 12.547 1.00 91.75 193 VAL A O 1
ATOM 1491 N N . GLU A 1 194 ? -6.633 -8.769 11.646 1.00 88.62 194 GLU A N 1
ATOM 1492 C CA . GLU A 1 194 ? -6.144 -10.032 11.096 1.00 88.62 194 GLU A CA 1
ATOM 1493 C C . GLU A 1 194 ? -6.845 -10.280 9.754 1.00 88.62 194 GLU A C 1
ATOM 1495 O O . GLU A 1 194 ? -8.064 -10.426 9.693 1.00 88.62 194 GLU A O 1
ATOM 1500 N N . GLU A 1 195 ? -6.083 -10.327 8.670 1.00 91.44 195 GLU A N 1
ATOM 1501 C CA . GLU A 1 195 ? -6.588 -10.513 7.311 1.00 91.44 195 GLU A CA 1
ATOM 1502 C C . GLU A 1 195 ? -5.809 -11.645 6.652 1.00 91.44 195 GLU A C 1
ATOM 1504 O O . GLU A 1 195 ? -4.593 -11.748 6.805 1.00 91.44 195 GLU A O 1
ATOM 1509 N N . VAL A 1 196 ? -6.499 -12.517 5.925 1.00 88.75 196 VAL A N 1
ATOM 1510 C CA . VAL A 1 196 ? -5.881 -13.624 5.199 1.00 88.75 196 VAL A CA 1
ATOM 1511 C C . VAL A 1 196 ? -6.468 -13.670 3.802 1.00 88.75 196 VAL A C 1
ATOM 1513 O O . VAL A 1 196 ? -7.671 -13.871 3.631 1.00 88.75 196 VAL A O 1
ATOM 1516 N N . PHE A 1 197 ? -5.606 -13.548 2.804 1.00 86.81 197 PHE A N 1
ATOM 1517 C CA . PHE A 1 197 ? -5.950 -13.649 1.393 1.00 86.81 197 PHE A CA 1
ATOM 1518 C C . PHE A 1 197 ? -5.316 -14.890 0.777 1.00 86.81 197 PHE A C 1
ATOM 1520 O O . PHE A 1 197 ? -4.254 -15.341 1.201 1.00 86.81 197 PHE A O 1
ATOM 1527 N N . ALA A 1 198 ? -5.985 -15.447 -0.226 1.00 84.19 198 ALA A N 1
ATOM 1528 C CA . ALA A 1 198 ? -5.584 -16.666 -0.912 1.00 84.19 198 ALA A CA 1
ATOM 1529 C C . ALA A 1 198 ? -4.306 -16.498 -1.732 1.00 84.19 198 ALA A C 1
ATOM 1531 O O . ALA A 1 198 ? -3.608 -17.487 -1.929 1.00 84.19 198 ALA A O 1
ATOM 1532 N N . ASP A 1 199 ? -4.049 -15.275 -2.203 1.00 75.81 199 ASP A N 1
ATOM 1533 C CA . ASP A 1 199 ? -2.874 -14.880 -2.964 1.00 75.81 199 ASP A CA 1
ATOM 1534 C C . ASP A 1 199 ? -2.732 -13.345 -3.022 1.00 75.81 199 ASP A C 1
ATOM 1536 O O . ASP A 1 199 ? -3.555 -12.581 -2.502 1.00 75.81 199 ASP A O 1
ATOM 1540 N N . LEU A 1 200 ? -1.665 -12.884 -3.678 1.00 74.38 200 LEU A N 1
ATOM 1541 C CA . LEU A 1 200 ? -1.392 -11.464 -3.884 1.00 74.38 200 LEU A CA 1
ATOM 1542 C C . LEU A 1 200 ? -2.414 -10.780 -4.803 1.00 74.38 200 LEU A C 1
ATOM 1544 O O . LEU A 1 200 ? -2.657 -9.585 -4.655 1.00 74.38 200 LEU A O 1
ATOM 1548 N N . ALA A 1 201 ? -3.031 -11.492 -5.748 1.00 76.00 201 ALA A N 1
ATOM 1549 C CA . ALA A 1 201 ? -4.040 -10.897 -6.619 1.00 76.00 201 ALA A CA 1
ATOM 1550 C C . ALA A 1 201 ? -5.313 -10.550 -5.830 1.00 76.00 201 ALA A C 1
ATOM 1552 O O . ALA A 1 201 ? -5.845 -9.451 -5.999 1.00 76.00 201 ALA A O 1
ATOM 1553 N N . ALA A 1 202 ? -5.739 -11.434 -4.925 1.00 83.94 202 ALA A N 1
ATOM 1554 C CA . ALA A 1 202 ? -6.836 -11.195 -3.995 1.00 83.94 202 ALA A CA 1
ATOM 1555 C C . ALA A 1 202 ? -6.535 -10.009 -3.067 1.00 83.94 202 ALA A C 1
ATOM 1557 O O . ALA A 1 202 ? -7.351 -9.095 -2.962 1.00 83.94 202 ALA A O 1
ATOM 1558 N N . PHE A 1 203 ? -5.336 -9.952 -2.480 1.00 82.94 203 PHE A N 1
ATOM 1559 C CA . PHE A 1 203 ? -4.937 -8.822 -1.636 1.00 82.94 203 PHE A CA 1
ATOM 1560 C C . PHE A 1 203 ? -4.880 -7.486 -2.409 1.00 82.94 203 PHE A C 1
ATOM 1562 O O . PHE A 1 203 ? -5.360 -6.460 -1.931 1.00 82.94 203 PHE A O 1
ATOM 1569 N N . LYS A 1 204 ? -4.373 -7.473 -3.650 1.00 75.81 204 LYS A N 1
ATOM 1570 C CA . LYS A 1 204 ? -4.395 -6.267 -4.503 1.00 75.81 204 LYS A CA 1
ATOM 1571 C C . LYS A 1 204 ? -5.822 -5.805 -4.801 1.00 75.81 204 LYS A C 1
ATOM 1573 O O . LYS A 1 204 ? -6.112 -4.609 -4.738 1.00 75.81 204 LYS A O 1
ATOM 1578 N N . ALA A 1 205 ? -6.710 -6.743 -5.133 1.00 80.69 205 ALA A N 1
ATOM 1579 C CA . ALA A 1 205 ? -8.114 -6.444 -5.392 1.00 80.69 205 ALA A CA 1
ATOM 1580 C C . ALA A 1 205 ? -8.799 -5.861 -4.145 1.00 80.69 205 ALA A C 1
ATOM 1582 O O . ALA A 1 205 ? -9.516 -4.862 -4.260 1.00 80.69 205 ALA A O 1
ATOM 1583 N N . HIS A 1 206 ? -8.506 -6.427 -2.969 1.00 88.94 206 HIS A N 1
ATOM 1584 C CA . HIS A 1 206 ? -8.952 -5.917 -1.677 1.00 88.94 206 HIS A CA 1
ATOM 1585 C C . HIS A 1 206 ? -8.551 -4.453 -1.477 1.00 88.94 206 HIS A C 1
ATOM 1587 O O . HIS A 1 206 ? -9.412 -3.587 -1.304 1.00 88.94 206 HIS A O 1
ATOM 1593 N N . GLN A 1 207 ? -7.254 -4.153 -1.588 1.00 82.25 207 GLN A N 1
ATOM 1594 C CA . GLN A 1 207 ? -6.721 -2.805 -1.392 1.00 82.25 207 GLN A CA 1
ATOM 1595 C C . GLN A 1 207 ? -7.345 -1.787 -2.361 1.00 82.25 207 GLN A C 1
ATOM 1597 O O . GLN A 1 207 ? -7.746 -0.696 -1.950 1.00 82.25 207 GLN A O 1
ATOM 1602 N N . ALA A 1 208 ? -7.489 -2.148 -3.642 1.00 77.50 208 ALA A N 1
ATOM 1603 C CA . ALA A 1 208 ? -8.092 -1.281 -4.655 1.00 77.50 208 ALA A CA 1
ATOM 1604 C C . ALA A 1 208 ? -9.574 -0.974 -4.363 1.00 77.50 208 ALA A C 1
ATOM 1606 O O . ALA A 1 208 ? -10.025 0.169 -4.508 1.00 77.50 208 ALA A O 1
ATOM 1607 N N . ARG A 1 209 ? -10.342 -1.974 -3.911 1.00 92.31 209 ARG A N 1
ATOM 1608 C CA . ARG A 1 209 ? -11.736 -1.766 -3.501 1.00 92.31 209 ARG A CA 1
ATOM 1609 C C . ARG A 1 209 ? -11.810 -0.933 -2.224 1.00 92.31 209 ARG A C 1
ATOM 1611 O O . ARG A 1 209 ? -12.570 0.031 -2.175 1.00 92.31 209 ARG A O 1
ATOM 1618 N N . ALA A 1 210 ? -11.024 -1.266 -1.202 1.00 88.25 210 ALA A N 1
ATOM 1619 C CA . ALA A 1 210 ? -11.012 -0.548 0.068 1.00 88.25 210 ALA A CA 1
ATOM 1620 C C . ALA A 1 210 ? -10.714 0.947 -0.136 1.00 88.25 210 ALA A C 1
ATOM 1622 O O . ALA A 1 210 ? -11.442 1.790 0.393 1.00 88.25 210 ALA A O 1
ATOM 1623 N N . ALA A 1 211 ? -9.731 1.275 -0.983 1.00 78.38 211 ALA A N 1
ATOM 1624 C CA . ALA A 1 211 ? -9.347 2.647 -1.316 1.00 78.38 211 ALA A CA 1
ATOM 1625 C C . ALA A 1 211 ? -10.459 3.463 -2.004 1.00 78.38 211 ALA A C 1
ATOM 1627 O O . ALA A 1 211 ? -10.495 4.687 -1.864 1.00 78.38 211 ALA A O 1
ATOM 1628 N N . THR A 1 212 ? -11.355 2.801 -2.742 1.00 83.31 212 THR A N 1
ATOM 1629 C CA . THR A 1 212 ? -12.459 3.437 -3.486 1.00 83.31 212 THR A CA 1
ATOM 1630 C C . THR A 1 212 ? -13.815 3.348 -2.782 1.00 83.31 212 THR A C 1
ATOM 1632 O O . THR A 1 212 ? -14.762 4.006 -3.205 1.00 83.31 212 THR A O 1
ATOM 1635 N N . SER A 1 213 ? -13.910 2.568 -1.703 1.00 91.31 213 SER A N 1
ATOM 1636 C CA . SER A 1 213 ? -15.076 2.506 -0.816 1.00 91.31 213 SER A CA 1
ATOM 1637 C C . SER A 1 213 ? -15.105 3.669 0.177 1.00 91.31 213 SER A C 1
ATOM 1639 O O . SER A 1 213 ? -14.089 4.330 0.376 1.00 91.31 213 SER A O 1
ATOM 1641 N N . ASP A 1 214 ? -16.223 3.860 0.880 1.00 93.44 214 ASP A N 1
ATOM 1642 C CA . ASP A 1 214 ? -16.342 4.871 1.943 1.00 93.44 214 ASP A CA 1
ATOM 1643 C C . ASP A 1 214 ? -15.280 4.703 3.048 1.00 93.44 214 ASP A C 1
ATOM 1645 O O . ASP A 1 214 ? -14.829 5.688 3.629 1.00 93.44 214 ASP A O 1
ATOM 1649 N N . TRP A 1 215 ? -14.813 3.470 3.289 1.00 94.06 215 TRP A N 1
ATOM 1650 C CA . TRP A 1 215 ? -13.774 3.157 4.275 1.00 94.06 215 TRP A CA 1
ATOM 1651 C C . TRP A 1 215 ? -12.441 3.864 3.999 1.00 94.06 215 TRP A C 1
ATOM 1653 O O . TRP A 1 215 ? -11.817 4.389 4.923 1.00 94.06 215 TRP A O 1
ATOM 1663 N N . GLY A 1 216 ? -11.990 3.889 2.742 1.00 86.38 216 GLY A N 1
ATOM 1664 C CA . GLY A 1 216 ? -10.663 4.385 2.368 1.00 86.38 216 GLY A CA 1
ATOM 1665 C C . GLY A 1 216 ? -10.465 5.871 2.692 1.00 86.38 216 GLY A C 1
ATOM 1666 O O . GLY A 1 216 ? -9.580 6.210 3.481 1.00 86.38 216 GLY A O 1
ATOM 1667 N N . PRO A 1 217 ? -11.285 6.784 2.135 1.00 84.38 217 PRO A N 1
ATOM 1668 C CA . PRO A 1 217 ? -11.201 8.210 2.430 1.00 84.38 217 PRO A CA 1
ATOM 1669 C C . PRO A 1 217 ? -11.421 8.535 3.909 1.00 84.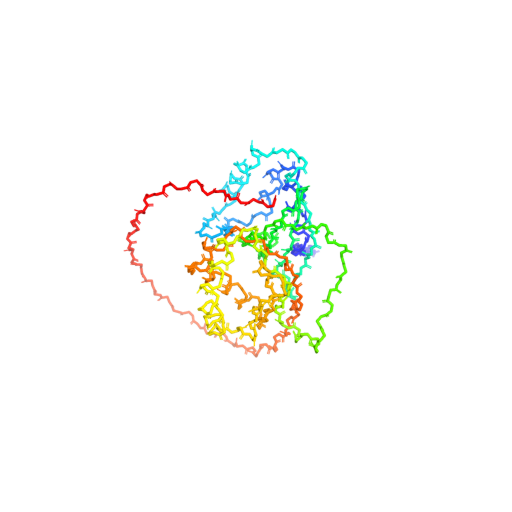38 217 PRO A C 1
ATOM 1671 O O . PRO A 1 217 ? -10.717 9.395 4.437 1.00 84.38 217 PRO A O 1
ATOM 1674 N N . ALA A 1 218 ? -12.359 7.844 4.561 1.00 88.88 218 ALA A N 1
ATOM 1675 C CA . ALA A 1 218 ? -12.731 8.078 5.951 1.00 88.88 218 ALA A CA 1
ATOM 1676 C C . ALA A 1 218 ? -11.628 7.693 6.952 1.00 88.88 218 ALA A C 1
ATOM 1678 O O . ALA A 1 218 ? -11.449 8.355 7.970 1.00 88.88 218 ALA A O 1
ATOM 1679 N N . THR A 1 219 ? -10.840 6.656 6.649 1.00 88.62 219 THR A N 1
ATOM 1680 C CA . THR A 1 219 ? -9.793 6.137 7.549 1.00 88.62 219 THR A CA 1
ATOM 1681 C C . THR A 1 219 ? -8.370 6.514 7.126 1.00 88.62 219 THR A C 1
ATOM 1683 O O . THR A 1 219 ? -7.397 5.948 7.633 1.00 88.62 219 THR A O 1
ATOM 1686 N N . ARG A 1 220 ? -8.211 7.477 6.207 1.00 81.69 220 ARG A N 1
ATOM 1687 C CA . ARG A 1 220 ? -6.897 7.886 5.675 1.00 81.69 220 ARG A CA 1
ATOM 1688 C C . ARG A 1 220 ? -5.929 8.370 6.762 1.00 81.69 220 ARG A C 1
ATOM 1690 O O . ARG A 1 220 ? -4.741 8.107 6.674 1.00 81.69 220 ARG A O 1
ATOM 1697 N N . GLY A 1 221 ? -6.431 9.067 7.780 1.00 78.25 221 GLY A N 1
ATOM 1698 C CA . GLY A 1 221 ? -5.615 9.597 8.882 1.00 78.25 221 GLY A CA 1
ATOM 1699 C C . GLY A 1 221 ? -5.402 8.634 10.054 1.00 78.25 221 GLY A C 1
ATOM 1700 O O . GLY A 1 221 ? -4.849 9.053 11.067 1.00 78.25 221 GLY A O 1
ATOM 1701 N N . VAL A 1 222 ? -5.889 7.393 9.957 1.00 84.38 222 VAL A N 1
ATOM 1702 C CA . VAL A 1 222 ? -5.794 6.390 11.026 1.00 84.38 222 VAL A CA 1
ATOM 1703 C C . VAL A 1 222 ? -4.506 5.589 10.857 1.00 84.38 222 VAL A C 1
ATOM 1705 O O . VAL A 1 222 ? -4.218 5.086 9.769 1.00 84.38 222 VAL A O 1
ATOM 1708 N N . GLU A 1 223 ? -3.736 5.461 11.934 1.00 83.12 223 GLU A N 1
ATOM 1709 C CA . GLU A 1 223 ? -2.446 4.774 11.933 1.00 83.12 223 GLU A CA 1
ATOM 1710 C C . GLU A 1 223 ? -2.636 3.255 11.770 1.00 83.12 223 GLU A C 1
ATOM 1712 O O . GLU A 1 223 ? -3.505 2.652 12.406 1.00 83.12 223 GLU A O 1
ATOM 1717 N N . ARG A 1 224 ? -1.815 2.615 10.925 1.00 80.69 224 ARG A N 1
ATOM 1718 C CA . ARG A 1 224 ? -1.864 1.167 10.662 1.00 80.69 224 ARG A CA 1
ATOM 1719 C C . ARG A 1 224 ? -0.543 0.509 11.029 1.00 80.69 224 ARG A C 1
ATOM 1721 O O . ARG A 1 224 ? 0.432 0.569 10.285 1.00 80.69 224 ARG A O 1
ATOM 1728 N N . ARG A 1 225 ? -0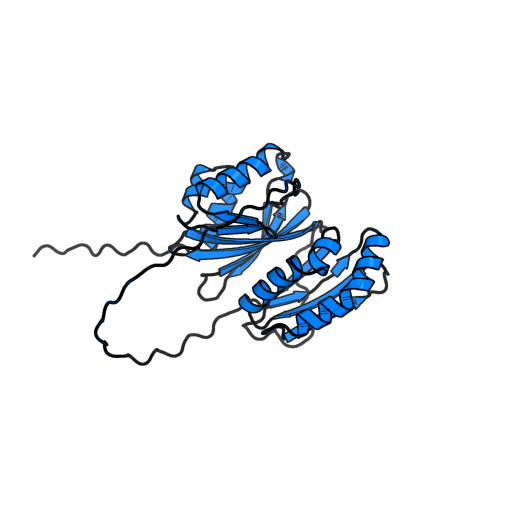.484 -0.172 12.170 1.00 76.06 225 ARG A N 1
ATOM 1729 C CA . ARG A 1 225 ? 0.671 -0.983 12.590 1.00 76.06 225 ARG A CA 1
ATOM 1730 C C . ARG A 1 225 ? 0.480 -2.422 12.155 1.00 76.06 225 ARG A C 1
ATOM 1732 O O . ARG A 1 225 ? 0.118 -3.256 12.976 1.00 76.06 225 ARG A O 1
ATOM 1739 N N . TYR A 1 226 ? 0.670 -2.679 10.867 1.00 74.50 226 TYR A N 1
ATOM 1740 C CA . TYR A 1 226 ? 0.523 -4.011 10.288 1.00 74.50 226 TYR A CA 1
ATOM 1741 C C . TYR A 1 226 ? 1.868 -4.692 10.042 1.00 74.50 226 TYR A C 1
ATOM 1743 O O . TYR A 1 226 ? 2.870 -4.035 9.761 1.00 74.50 226 TYR A O 1
ATOM 1751 N N . GLU A 1 227 ? 1.837 -6.014 10.124 1.00 67.00 227 GLU A N 1
ATOM 1752 C CA . GLU A 1 227 ? 2.847 -6.966 9.683 1.00 67.00 227 GLU A CA 1
ATOM 1753 C C . GLU A 1 227 ? 2.241 -7.794 8.552 1.00 67.00 227 GLU A C 1
ATOM 1755 O O . GLU A 1 227 ? 1.057 -8.134 8.611 1.00 67.00 227 GLU A O 1
ATOM 1760 N N . ILE A 1 228 ? 3.042 -8.129 7.540 1.00 72.44 228 ILE A N 1
ATOM 1761 C CA . ILE A 1 228 ? 2.603 -8.983 6.433 1.00 72.44 228 ILE A CA 1
ATOM 1762 C C . ILE A 1 228 ? 3.455 -10.249 6.403 1.00 72.44 228 ILE A C 1
ATOM 1764 O O . ILE A 1 228 ? 4.683 -10.185 6.416 1.00 72.44 228 ILE A O 1
ATOM 1768 N N . THR A 1 229 ? 2.813 -11.413 6.367 1.00 68.00 229 THR A N 1
ATOM 1769 C CA . THR A 1 229 ? 3.458 -12.732 6.363 1.00 68.00 229 THR A CA 1
ATOM 1770 C C . THR A 1 229 ? 2.794 -13.682 5.358 1.00 68.00 229 THR A C 1
ATOM 1772 O O . THR A 1 229 ? 1.794 -13.347 4.728 1.00 68.00 229 THR A O 1
ATOM 1775 N N . GLY A 1 230 ? 3.377 -14.874 5.172 1.00 60.97 230 GLY A N 1
ATOM 1776 C CA . GLY A 1 230 ? 2.783 -15.979 4.401 1.00 60.97 230 GLY A CA 1
ATOM 1777 C C . GLY A 1 230 ? 2.976 -15.940 2.882 1.00 60.97 230 GLY A C 1
ATOM 1778 O O . GLY A 1 230 ? 2.638 -16.917 2.217 1.00 60.97 230 GLY A O 1
ATOM 1779 N N . VAL A 1 231 ? 3.537 -14.854 2.343 1.00 52.16 231 VAL A N 1
ATOM 1780 C CA . VAL A 1 231 ? 3.537 -14.534 0.909 1.00 52.16 231 VAL A CA 1
ATOM 1781 C C . VAL A 1 231 ? 4.361 -15.5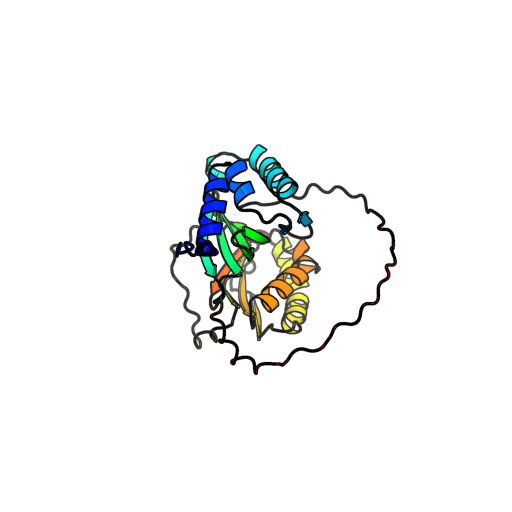40 0.089 1.00 52.16 231 VAL A C 1
ATOM 1783 O O . VAL A 1 231 ? 5.567 -15.427 -0.076 1.00 52.16 231 VAL A O 1
ATOM 1786 N N . LEU A 1 232 ? 3.644 -16.546 -0.394 1.00 49.31 232 LEU A N 1
ATOM 1787 C CA . LEU A 1 232 ? 3.740 -17.190 -1.698 1.00 49.31 232 LEU A CA 1
ATOM 1788 C C . LEU A 1 232 ? 5.054 -17.762 -2.246 1.00 49.31 232 LEU A C 1
ATOM 1790 O O . LEU A 1 232 ? 5.760 -17.077 -2.975 1.00 49.31 232 LEU A O 1
ATOM 1794 N N . ARG A 1 233 ? 5.219 -19.092 -2.114 1.00 40.25 233 ARG A N 1
ATOM 1795 C CA . ARG A 1 233 ? 5.837 -19.924 -3.162 1.00 40.25 233 ARG A CA 1
ATOM 1796 C C . ARG A 1 233 ? 4.771 -20.460 -4.143 1.00 40.25 233 ARG A C 1
ATOM 1798 O O . ARG A 1 233 ? 3.749 -20.990 -3.713 1.00 40.25 233 ARG A O 1
ATOM 1805 N N . SER A 1 234 ? 4.996 -20.352 -5.451 1.00 36.28 234 SER A N 1
ATOM 1806 C CA . SER A 1 234 ? 4.201 -20.904 -6.551 1.00 36.28 234 SER A CA 1
ATOM 1807 C C . SER A 1 234 ? 4.128 -22.429 -6.493 1.00 36.28 234 SER A C 1
ATOM 1809 O O . SER A 1 234 ? 5.085 -23.132 -6.158 1.00 36.28 234 SER A O 1
ATOM 1811 N N . GLN A 1 235 ? 2.989 -22.972 -6.914 1.00 33.66 235 GLN A N 1
ATOM 1812 C CA . GLN A 1 235 ? 2.980 -24.336 -7.425 1.00 33.66 235 GLN A CA 1
ATOM 1813 C C . GLN A 1 235 ? 3.547 -24.317 -8.843 1.00 33.66 235 GLN A C 1
ATOM 1815 O O . GLN A 1 235 ? 3.010 -23.633 -9.714 1.00 33.66 235 GLN A O 1
ATOM 1820 N N . ALA A 1 236 ? 4.603 -25.099 -9.080 1.00 33.84 236 ALA A N 1
ATOM 1821 C CA . ALA A 1 236 ? 5.081 -25.378 -10.426 1.00 33.84 236 ALA A CA 1
ATOM 1822 C C . ALA A 1 236 ? 3.898 -25.810 -11.307 1.00 33.84 236 ALA A C 1
ATOM 1824 O O . ALA A 1 236 ? 3.168 -26.745 -10.963 1.00 33.84 236 ALA A O 1
ATOM 1825 N N . ALA A 1 237 ? 3.706 -25.127 -12.437 1.00 34.78 237 ALA A N 1
ATOM 1826 C CA . ALA A 1 237 ? 2.709 -25.522 -13.419 1.00 34.78 237 ALA A CA 1
ATOM 1827 C C . ALA A 1 237 ? 2.932 -26.998 -13.811 1.00 34.78 237 ALA A C 1
ATOM 1829 O O . ALA A 1 237 ? 4.081 -27.388 -14.057 1.00 34.78 237 ALA A O 1
ATOM 1830 N N . PRO A 1 238 ? 1.885 -27.843 -13.901 1.00 33.72 238 PRO A N 1
ATOM 1831 C CA . PRO A 1 238 ? 2.051 -29.155 -14.507 1.00 33.72 238 PRO A CA 1
ATOM 1832 C C . PRO A 1 238 ? 2.568 -28.964 -15.943 1.00 33.72 238 PRO A C 1
ATOM 1834 O O . PRO A 1 238 ? 2.150 -28.012 -16.613 1.00 33.72 238 PRO A O 1
ATOM 1837 N N . PRO A 1 239 ? 3.480 -29.825 -16.430 1.00 34.91 239 PRO A N 1
ATOM 1838 C CA . PRO A 1 239 ? 4.044 -29.675 -17.762 1.00 34.91 239 PRO A CA 1
ATOM 1839 C C . PRO A 1 239 ? 2.912 -29.614 -18.787 1.00 34.91 239 PRO A C 1
ATOM 1841 O O . PRO A 1 239 ? 2.090 -30.527 -18.883 1.00 34.91 239 PRO A O 1
ATOM 1844 N N . SER A 1 240 ? 2.864 -28.503 -19.525 1.00 39.25 240 SER A N 1
ATOM 1845 C CA . SER A 1 240 ? 1.918 -28.298 -20.615 1.00 39.25 240 SER A CA 1
ATOM 1846 C C . SER A 1 240 ? 2.007 -29.474 -21.585 1.00 39.25 240 SER A C 1
ATOM 1848 O O . SER A 1 240 ? 3.075 -29.771 -22.128 1.00 39.25 240 SER A O 1
ATOM 1850 N N . ALA A 1 241 ? 0.883 -30.160 -21.796 1.00 40.56 241 ALA A N 1
ATOM 1851 C CA . ALA A 1 241 ? 0.761 -31.107 -22.887 1.00 40.56 241 ALA A CA 1
ATOM 1852 C C . ALA A 1 241 ? 0.923 -30.331 -24.201 1.00 40.56 241 ALA A C 1
ATOM 1854 O O . ALA A 1 241 ? 0.115 -29.461 -24.533 1.00 40.56 241 ALA A O 1
ATOM 1855 N N . ALA A 1 242 ? 1.999 -30.643 -24.925 1.00 33.56 242 ALA A N 1
ATOM 1856 C CA . ALA A 1 242 ? 2.325 -30.063 -26.216 1.00 33.56 242 ALA A CA 1
ATOM 1857 C C . ALA A 1 242 ? 1.088 -30.003 -27.127 1.00 33.56 242 ALA A C 1
ATOM 1859 O O . ALA A 1 242 ? 0.518 -31.032 -27.491 1.00 33.56 242 ALA A O 1
ATOM 1860 N N . SER A 1 243 ? 0.688 -28.791 -27.510 1.00 33.75 243 SER A N 1
ATOM 1861 C CA . SER A 1 243 ? -0.333 -28.568 -28.531 1.00 33.75 243 SER A CA 1
ATOM 1862 C C . SER A 1 243 ? 0.344 -28.220 -29.855 1.00 33.75 243 SER A C 1
ATOM 1864 O O . SER A 1 243 ? 1.107 -27.261 -29.953 1.00 33.75 243 SER A O 1
ATOM 1866 N N . ALA A 1 244 ? 0.080 -29.051 -30.863 1.00 32.00 244 ALA A N 1
ATOM 1867 C CA . ALA A 1 244 ? 0.482 -28.876 -32.256 1.00 32.00 244 ALA A CA 1
ATOM 1868 C C . ALA A 1 244 ? -0.137 -27.596 -32.876 1.00 32.00 244 ALA A C 1
ATOM 1870 O O . ALA A 1 244 ? -1.144 -27.096 -32.370 1.00 32.00 244 ALA A O 1
ATOM 1871 N N . PRO A 1 245 ? 0.428 -27.045 -33.969 1.00 30.31 245 PRO A N 1
ATOM 1872 C CA . PRO A 1 245 ? 0.116 -25.690 -34.407 1.00 30.31 245 PRO A CA 1
ATOM 18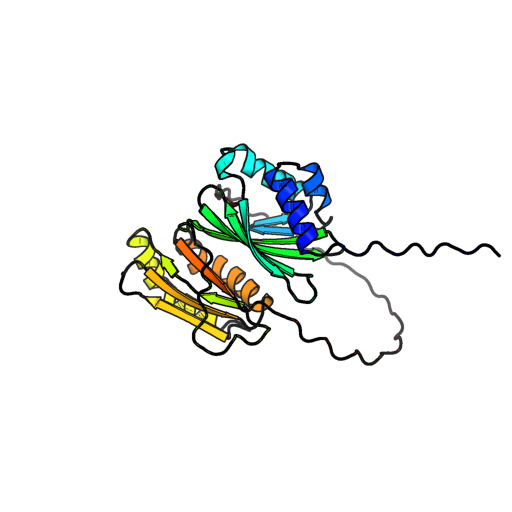73 C C . PRO A 1 245 ? -1.220 -25.619 -35.157 1.00 30.31 245 PRO A C 1
ATOM 1875 O O . PRO A 1 245 ? -1.471 -26.398 -36.078 1.00 30.31 245 PRO A O 1
ATOM 1878 N N . ALA A 1 246 ? -2.041 -24.622 -34.824 1.00 31.75 246 ALA A N 1
ATOM 1879 C CA . ALA A 1 246 ? -3.210 -24.234 -35.608 1.00 31.75 246 ALA A CA 1
ATOM 1880 C C . ALA A 1 246 ? -2.937 -22.932 -36.383 1.00 31.75 246 ALA A C 1
ATOM 1882 O O . ALA A 1 246 ? -2.372 -21.970 -35.866 1.00 31.75 246 ALA A O 1
ATOM 1883 N N . ARG A 1 247 ? -3.327 -22.951 -37.661 1.00 29.38 247 ARG A N 1
ATOM 1884 C CA . ARG A 1 247 ? -3.171 -21.901 -38.678 1.00 29.38 247 ARG A CA 1
ATOM 1885 C C . ARG A 1 247 ? -3.953 -20.622 -38.353 1.00 29.38 247 ARG A C 1
ATOM 1887 O O . ARG A 1 247 ? -5.065 -20.669 -37.840 1.00 29.38 247 ARG A O 1
ATOM 1894 N N . ALA A 1 248 ? -3.376 -19.500 -38.777 1.00 29.50 248 ALA A N 1
ATOM 1895 C CA . ALA A 1 248 ? -3.925 -18.151 -38.709 1.00 29.50 248 ALA A CA 1
ATOM 1896 C C . ALA A 1 248 ? -5.173 -17.931 -39.583 1.00 29.50 248 ALA A C 1
ATOM 1898 O O . ALA A 1 248 ? -5.252 -18.447 -40.698 1.00 29.50 248 ALA A O 1
ATOM 1899 N N . THR A 1 249 ? -6.058 -17.036 -39.127 1.00 30.22 249 THR A N 1
ATOM 1900 C CA . THR A 1 249 ? -6.901 -16.217 -40.015 1.00 30.22 249 THR A CA 1
ATOM 1901 C C . THR A 1 249 ? -7.020 -14.796 -39.455 1.00 30.22 249 THR A C 1
ATOM 1903 O O . THR A 1 249 ? -7.198 -14.609 -38.256 1.00 30.22 249 THR A O 1
ATOM 1906 N N . VAL A 1 250 ? -6.873 -13.811 -40.342 1.00 29.97 250 VAL A N 1
ATOM 1907 C CA . VAL A 1 250 ? -6.886 -12.360 -40.094 1.00 29.97 250 VAL A CA 1
ATOM 1908 C C . VAL A 1 250 ? -8.315 -11.811 -40.185 1.00 29.97 250 VAL A C 1
ATOM 1910 O O . VAL A 1 250 ? -9.076 -12.240 -41.049 1.00 29.97 250 VAL A O 1
ATOM 1913 N N . GLY A 1 251 ? -8.638 -10.799 -39.374 1.00 27.02 251 GLY A N 1
ATOM 1914 C CA . GLY A 1 251 ? -9.804 -9.929 -39.563 1.00 27.02 251 GLY A CA 1
ATOM 1915 C C . GLY A 1 251 ? -9.770 -8.712 -38.633 1.00 27.02 251 GLY A C 1
ATOM 1916 O O . GLY A 1 251 ? -9.936 -8.852 -37.428 1.00 27.02 251 GLY A O 1
ATOM 1917 N N . ALA A 1 252 ? -9.527 -7.527 -39.196 1.00 28.30 252 ALA A N 1
ATOM 1918 C CA . ALA A 1 252 ? -9.478 -6.234 -38.510 1.00 28.30 252 ALA A CA 1
ATOM 1919 C C . ALA A 1 252 ? -10.842 -5.515 -38.522 1.00 28.30 252 ALA A C 1
ATOM 1921 O O . ALA A 1 252 ? -11.582 -5.641 -39.493 1.00 28.30 252 ALA A O 1
ATOM 1922 N N . SER A 1 253 ? -11.139 -4.684 -37.516 1.00 27.84 253 SER A N 1
ATOM 1923 C CA . SER A 1 253 ? -11.295 -3.219 -37.671 1.00 27.84 253 SER A CA 1
ATOM 1924 C C . SER A 1 253 ? -11.744 -2.547 -36.364 1.00 27.84 253 SER A C 1
ATOM 1926 O O . SER A 1 253 ? -12.337 -3.173 -35.489 1.00 27.84 253 SER A O 1
ATOM 1928 N N . ALA A 1 254 ? -11.389 -1.266 -36.252 1.00 27.22 254 ALA A N 1
ATOM 1929 C CA . ALA A 1 254 ? -11.469 -0.411 -35.078 1.00 27.22 254 ALA A CA 1
ATOM 1930 C C . ALA A 1 254 ? -12.795 0.364 -34.959 1.00 27.22 254 ALA A C 1
ATOM 1932 O O . ALA A 1 254 ? -13.437 0.680 -35.959 1.00 27.22 254 ALA A O 1
ATOM 1933 N N . GLY A 1 255 ? -13.125 0.771 -33.730 1.00 25.66 255 GLY A N 1
ATOM 1934 C CA . GLY A 1 255 ? -14.128 1.791 -33.422 1.00 25.66 255 GLY A CA 1
ATOM 1935 C C . GLY A 1 255 ? -13.696 2.619 -32.207 1.00 25.66 255 GLY A C 1
ATOM 1936 O O . GLY A 1 255 ? -13.398 2.070 -31.151 1.00 25.66 255 GLY A O 1
ATOM 1937 N N . THR A 1 256 ? -13.618 3.938 -32.383 1.00 27.27 256 THR A N 1
ATOM 1938 C CA . THR A 1 256 ? -13.183 4.942 -31.397 1.00 27.27 256 THR A CA 1
ATOM 1939 C C . THR A 1 256 ? -14.383 5.535 -30.648 1.00 27.27 256 THR A C 1
ATOM 1941 O O . THR A 1 256 ? -15.409 5.807 -31.266 1.00 27.27 256 THR A O 1
ATOM 1944 N N . VAL A 1 257 ? -14.235 5.818 -29.347 1.00 28.53 257 VAL A N 1
ATOM 1945 C CA . VAL A 1 257 ? -15.189 6.601 -28.530 1.00 28.53 257 VAL A CA 1
ATOM 1946 C C . VAL A 1 257 ? -14.407 7.663 -27.726 1.00 28.53 257 VAL A C 1
ATOM 1948 O O . VAL A 1 257 ? -13.345 7.334 -27.198 1.00 28.53 257 VAL A O 1
ATOM 1951 N N . PRO A 1 258 ? -14.861 8.933 -27.642 1.00 26.98 258 PRO A N 1
ATOM 1952 C CA . PRO A 1 258 ? -14.094 10.022 -27.030 1.00 26.98 258 PRO A CA 1
ATOM 1953 C C . PRO A 1 258 ? -14.248 10.099 -25.500 1.00 26.98 258 PRO A C 1
ATOM 1955 O O . PRO A 1 258 ? -15.337 9.908 -24.959 1.00 26.98 258 PRO A O 1
ATOM 1958 N N . LEU A 1 259 ? -13.155 10.452 -24.811 1.00 27.00 259 LEU A N 1
ATOM 1959 C CA . LEU A 1 259 ? -13.105 10.724 -23.369 1.00 27.00 259 LEU A CA 1
ATOM 1960 C C . LEU A 1 259 ? -13.469 12.182 -23.046 1.00 27.00 259 LEU A C 1
ATOM 1962 O O . LEU A 1 259 ? -12.970 13.120 -23.667 1.00 27.00 259 LEU A O 1
ATOM 1966 N N . ARG A 1 260 ? -14.298 12.364 -22.013 1.00 24.81 260 ARG A N 1
ATOM 1967 C CA . ARG A 1 260 ? -14.652 13.654 -21.407 1.00 24.81 260 ARG A CA 1
ATOM 1968 C C . ARG A 1 260 ? -13.843 13.824 -20.117 1.00 24.81 260 ARG A C 1
ATOM 1970 O O . ARG A 1 260 ? -13.835 12.926 -19.282 1.00 24.81 260 ARG A O 1
ATOM 1977 N N . GLN A 1 261 ? -13.164 14.959 -19.962 1.00 28.69 261 GLN A N 1
ATOM 1978 C CA . GLN A 1 261 ? -12.377 15.291 -18.769 1.00 28.69 261 GLN A CA 1
ATOM 1979 C C . GLN A 1 261 ? -13.274 15.769 -17.614 1.00 28.69 261 GLN A C 1
ATOM 1981 O O . GLN A 1 261 ? -14.153 16.602 -17.853 1.00 28.69 261 GLN A O 1
ATOM 1986 N N . PRO A 1 262 ? -13.005 15.361 -16.363 1.00 27.50 262 PRO A N 1
ATOM 1987 C CA . PRO A 1 262 ? -13.382 16.128 -15.189 1.00 27.50 262 PRO A CA 1
ATOM 1988 C C . PRO A 1 262 ? -12.196 16.960 -14.685 1.00 27.50 262 PRO A C 1
ATOM 1990 O O . PRO A 1 262 ? -11.125 16.454 -14.356 1.00 27.50 262 PRO A O 1
ATOM 1993 N N . THR A 1 263 ? -12.433 18.264 -14.620 1.00 27.05 263 THR A N 1
ATOM 1994 C CA . THR A 1 263 ? -11.670 19.268 -13.878 1.00 27.05 263 THR A CA 1
ATOM 1995 C C . THR A 1 263 ? -11.967 19.156 -12.382 1.00 27.05 263 THR A C 1
ATOM 1997 O O . THR A 1 263 ? -13.136 19.132 -12.002 1.00 27.05 263 THR A O 1
ATOM 2000 N N . GLY A 1 264 ? -10.942 19.171 -11.531 1.00 25.75 264 GLY A N 1
ATOM 2001 C CA . GLY A 1 264 ? -11.121 19.247 -10.078 1.00 25.75 264 GLY A CA 1
ATOM 2002 C C . GLY A 1 264 ? -9.807 19.081 -9.328 1.00 25.75 264 GLY A C 1
ATOM 2003 O O . GLY A 1 264 ? -9.440 17.973 -8.956 1.00 25.75 264 GLY A O 1
ATOM 2004 N N . GLY A 1 265 ? -9.080 20.186 -9.148 1.00 29.30 265 GLY A N 1
ATOM 2005 C CA . GLY A 1 265 ? -7.849 20.238 -8.368 1.00 29.30 265 GLY A CA 1
ATOM 2006 C C . GLY A 1 265 ? -8.138 20.185 -6.870 1.00 29.30 265 GLY A C 1
ATOM 2007 O O . GLY A 1 265 ? -8.623 21.154 -6.297 1.00 29.30 265 GLY A O 1
ATOM 2008 N N . GLY A 1 266 ? -7.795 19.062 -6.248 1.00 23.66 266 GLY A N 1
ATOM 2009 C CA . GLY A 1 266 ? -7.487 18.974 -4.826 1.00 23.66 266 GLY A CA 1
ATOM 2010 C C . GLY A 1 266 ? -6.018 18.592 -4.707 1.00 23.66 266 GLY A C 1
ATOM 2011 O O . GLY A 1 266 ? -5.607 17.574 -5.262 1.00 23.66 266 GLY A O 1
ATOM 2012 N N . ALA A 1 267 ? -5.213 19.431 -4.055 1.00 28.84 267 ALA A N 1
ATOM 2013 C CA . ALA A 1 267 ? -3.813 19.132 -3.782 1.00 28.84 267 ALA A CA 1
ATOM 2014 C C . ALA A 1 267 ? -3.749 17.971 -2.780 1.00 28.84 267 ALA A C 1
ATOM 2016 O O . ALA A 1 267 ? -3.849 18.162 -1.570 1.00 28.84 267 ALA A O 1
ATOM 2017 N N . LEU A 1 268 ? -3.659 16.754 -3.310 1.00 27.88 268 LEU A N 1
ATOM 2018 C CA . LEU A 1 268 ? -3.396 15.552 -2.538 1.00 27.88 268 LEU A CA 1
ATOM 2019 C C . LEU A 1 268 ? -1.946 15.628 -2.054 1.00 27.88 268 LEU A C 1
ATOM 2021 O O . LEU A 1 268 ? -1.029 15.789 -2.862 1.00 27.88 268 LEU A O 1
ATOM 2025 N N . ARG A 1 269 ? -1.746 15.533 -0.736 1.00 37.03 269 ARG A N 1
ATOM 2026 C CA . ARG A 1 269 ? -0.464 15.072 -0.197 1.00 37.03 269 ARG A CA 1
ATOM 2027 C C . ARG A 1 269 ? -0.290 13.654 -0.736 1.00 37.03 269 ARG A C 1
ATOM 2029 O O . ARG A 1 269 ? -1.175 12.836 -0.521 1.00 37.03 269 ARG A O 1
ATOM 2036 N N . ALA A 1 270 ? 0.748 13.435 -1.526 1.00 35.31 270 ALA A N 1
ATOM 2037 C CA . ALA A 1 270 ? 1.041 12.154 -2.149 1.00 35.31 270 ALA A CA 1
ATOM 2038 C C . ALA A 1 270 ? 2.409 11.722 -1.625 1.00 35.31 270 ALA A C 1
ATOM 2040 O O . ALA A 1 270 ? 3.378 12.461 -1.824 1.00 35.31 270 ALA A O 1
ATOM 2041 N N . SER A 1 271 ? 2.431 10.618 -0.882 1.00 38.81 271 SER A N 1
ATOM 2042 C CA . SER A 1 271 ? 3.640 9.980 -0.359 1.00 38.81 271 SER A CA 1
ATOM 2043 C C . SER A 1 271 ? 4.541 9.513 -1.513 1.00 38.81 271 SER A C 1
ATOM 2045 O O . SER A 1 271 ? 4.045 9.122 -2.562 1.00 38.81 271 SER A O 1
ATOM 2047 N N . ALA A 1 272 ? 5.850 9.703 -1.377 1.00 48.06 272 ALA A N 1
ATOM 2048 C CA . ALA A 1 272 ? 6.741 8.558 -1.255 1.00 48.06 272 ALA A CA 1
ATOM 2049 C C . ALA A 1 272 ? 6.902 8.358 0.261 1.00 48.06 272 ALA A C 1
ATOM 2051 O O . ALA A 1 272 ? 6.643 9.311 1.012 1.00 48.06 272 ALA A O 1
ATOM 2052 N N . CYS A 1 273 ? 7.288 7.188 0.759 1.00 47.91 273 CYS A N 1
ATOM 2053 C CA . CYS A 1 273 ? 7.907 7.167 2.087 1.00 47.91 273 CYS A CA 1
ATOM 2054 C C . CYS A 1 273 ? 8.989 8.287 2.153 1.00 47.91 273 CYS A C 1
ATOM 2056 O O . CYS A 1 273 ? 8.893 9.136 3.058 1.00 47.91 273 CYS A O 1
#

pLDDT: mean 71.42, std 23.9, range [23.66, 98.0]

Radius of gyration: 21.74 Å; Cα contacts (8 Å, |Δi|>4): 441; chains: 1; bounding box: 55×51×66 Å

InterPro domains:
  IPR007138 Antibiotic biosynthesis monooxygenase domain [PF03992] (152-211)
  IPR007138 Antibiotic biosynthesis monooxygenase domain [PS51725] (144-232)
  IPR011008 Dimeric alpha-beta barrel [SSF54909] (150-222)
  IPR032710 NTF2-like domain superfamily [SSF54427] (9-118)
  IPR037401 SnoaL-like domain [PF12680] (20-113)

Nearest PDB structures (foldseek):
  4kvh-assembly1_A-2  TM=8.302E-01  e=8.377E-08  H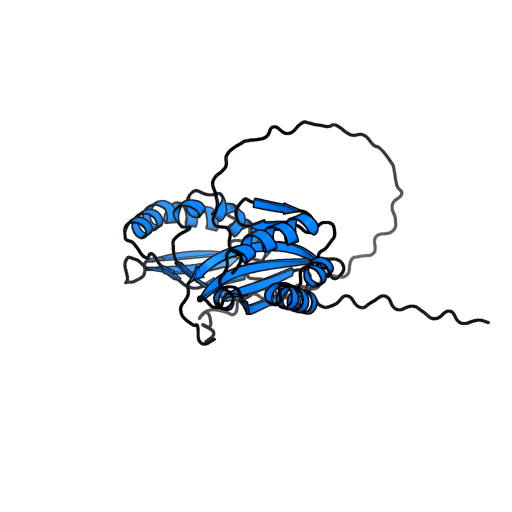alomicrobium mukohataei DSM 12286
  7e85-assembly2_B-2  TM=8.191E-01  e=3.850E-06  Mycobacterium tuberculosis H37Rv
  1y0h-assembly1_B  TM=7.258E-01  e=3.315E-05  Mycobacterium tuberculosis
  1n5v-assembly1_B  TM=6.150E-01  e=4.745E-03  Streptomyces coelicolor A3(2)
  5ixu-assembly1_A  TM=5.242E-01  e=5.348E-03  Paraburkholderia xenovorans LB400

Sequence (273 aa):
MTSAATTSAPTSAAPLEILDALFEAENARDWEALAACLHPEVEWSIGTQVVRGPRAYVHRLRQFYAGAKDSASRFRIHQAIASDDEATVVVLLVNGAGDRCLEVYEVADGLLRREWEFELGQGADWSGAMVMPTRESPAPQQVVISGQLICVEQEQAEEVRRLLPEHIAASLAEPGCLSFEVRPSQDPLVWRVEEVFADLAAFKAHQARAATSDWGPATRGVERRYEITGVLRSQAAPPSAASAPARATVGASAGTVPLRQPTGGGALRASAC

Solvent-accessible surface area (backbone atoms only — not comparable to full-atom values): 15879 Å² total; per-residue (Å²): 138,82,84,78,79,80,78,74,73,79,78,69,59,54,51,67,58,47,48,50,50,32,50,52,18,52,65,70,66,35,64,64,61,29,46,72,36,42,22,80,76,17,35,40,34,48,84,92,47,74,41,63,23,43,70,49,46,55,52,50,54,51,64,55,57,76,76,54,58,78,71,42,57,34,65,44,82,73,43,76,45,49,38,64,86,35,42,37,34,42,33,33,38,35,16,59,74,33,31,28,27,43,35,39,37,31,45,49,97,60,16,43,32,35,37,38,50,40,85,30,42,57,51,78,89,74,86,78,76,80,80,74,76,94,62,75,82,61,59,54,37,19,34,33,39,40,38,36,42,38,36,90,47,70,70,51,35,51,52,47,66,68,44,44,66,60,51,46,56,54,48,59,66,38,75,43,44,75,44,68,45,78,42,79,49,94,50,86,42,32,27,41,35,42,36,31,18,53,27,70,68,31,46,51,51,47,53,58,48,42,58,74,38,77,60,28,72,72,46,66,87,41,32,40,53,68,46,80,44,46,64,26,59,68,77,81,75,76,82,77,78,86,75,81,91,81,84,88,84,89,86,89,87,89,86,89,81,89,87,82,87,85,87,80,93,71,91,69,88,70,82,72,76